Protein AF-A0A8J6L912-F1 (afdb_monomer)

Mean predicted aligned error: 21.97 Å

Structure (mmCIF, N/CA/C/O backbone):
data_AF-A0A8J6L912-F1
#
_entry.id   AF-A0A8J6L912-F1
#
loop_
_atom_site.group_PDB
_atom_site.id
_atom_site.type_symbol
_atom_site.label_atom_id
_atom_site.label_alt_id
_atom_site.label_comp_id
_atom_site.label_asym_id
_atom_site.label_entity_id
_atom_site.label_seq_id
_atom_site.pdbx_PDB_ins_code
_atom_site.Cartn_x
_atom_site.Cartn_y
_atom_site.Cartn_z
_atom_site.occupancy
_atom_site.B_iso_or_equiv
_atom_site.auth_seq_id
_atom_site.auth_comp_id
_atom_site.auth_asym_id
_atom_site.auth_atom_id
_atom_site.pdbx_PDB_model_num
ATOM 1 N N . MET A 1 1 ? 48.830 -1.485 -11.343 1.00 38.03 1 MET A N 1
ATOM 2 C CA . MET A 1 1 ? 47.352 -1.465 -11.298 1.00 38.03 1 MET A CA 1
ATOM 3 C C . MET A 1 1 ? 46.872 -2.857 -11.660 1.00 38.03 1 MET A C 1
ATOM 5 O O . MET A 1 1 ? 46.848 -3.219 -12.829 1.00 38.03 1 MET A O 1
ATOM 9 N N . THR A 1 2 ? 46.658 -3.688 -10.649 1.00 35.25 2 THR A N 1
ATOM 10 C CA . THR A 1 2 ? 46.232 -5.081 -10.793 1.00 35.25 2 THR A CA 1
ATOM 11 C C . THR A 1 2 ? 44.784 -5.115 -11.271 1.00 35.25 2 THR A C 1
ATOM 13 O O . THR A 1 2 ? 43.890 -4.625 -10.589 1.00 35.25 2 THR A O 1
ATOM 16 N N . LYS A 1 3 ? 44.565 -5.663 -12.470 1.00 47.53 3 LYS A N 1
ATOM 17 C CA . LYS A 1 3 ? 43.240 -6.064 -12.945 1.00 47.53 3 LYS A CA 1
ATOM 18 C C . LYS A 1 3 ? 42.807 -7.260 -12.093 1.00 47.53 3 LYS A C 1
ATOM 20 O O . LYS A 1 3 ? 43.288 -8.367 -12.319 1.00 47.53 3 LYS A O 1
ATOM 25 N N . GLU A 1 4 ? 41.980 -7.028 -11.076 1.00 41.56 4 GLU A N 1
ATOM 26 C CA . GLU A 1 4 ? 41.299 -8.119 -10.376 1.00 41.56 4 GLU A CA 1
ATOM 27 C C . GLU A 1 4 ? 40.333 -8.792 -11.363 1.00 41.56 4 GLU A C 1
ATOM 29 O O . GLU A 1 4 ? 39.509 -8.126 -11.990 1.00 41.56 4 GLU A O 1
ATOM 34 N N . GLY A 1 5 ? 40.488 -10.105 -11.552 1.00 42.66 5 GLY A N 1
ATOM 35 C CA . GLY A 1 5 ? 39.545 -10.929 -12.310 1.00 42.66 5 GLY A CA 1
ATOM 36 C C . GLY A 1 5 ? 38.158 -10.973 -11.649 1.00 42.66 5 GLY A C 1
ATOM 37 O O . GLY A 1 5 ? 37.998 -10.520 -10.512 1.00 42.66 5 GLY A O 1
ATOM 38 N N . PRO A 1 6 ? 37.137 -11.507 -12.341 1.00 45.88 6 PRO A N 1
ATOM 39 C CA . PRO A 1 6 ? 35.756 -11.464 -11.872 1.00 45.88 6 PRO A CA 1
ATOM 40 C C . PRO A 1 6 ? 35.621 -12.221 -10.544 1.00 45.88 6 PRO A C 1
ATOM 42 O O . PRO A 1 6 ? 35.980 -13.395 -10.445 1.00 45.88 6 PRO A O 1
ATOM 45 N N . ARG A 1 7 ? 35.115 -11.541 -9.507 1.00 51.41 7 ARG A N 1
ATOM 46 C CA . ARG A 1 7 ? 34.813 -12.155 -8.205 1.00 51.41 7 ARG A CA 1
ATOM 47 C C . ARG A 1 7 ? 33.786 -13.270 -8.416 1.00 51.41 7 ARG A C 1
ATOM 49 O O . ARG A 1 7 ? 32.660 -12.999 -8.815 1.00 51.41 7 ARG A O 1
ATOM 56 N N . SER A 1 8 ? 34.169 -14.519 -8.148 1.00 56.62 8 SER A N 1
ATOM 57 C CA . SER A 1 8 ? 33.366 -15.715 -8.453 1.00 56.62 8 SER A CA 1
ATOM 58 C C . SER A 1 8 ? 32.219 -15.998 -7.473 1.00 56.62 8 SER A C 1
ATOM 60 O O . SER A 1 8 ? 31.598 -17.055 -7.546 1.00 56.62 8 SER A O 1
ATOM 62 N N . SER A 1 9 ? 31.906 -15.077 -6.563 1.00 69.69 9 SER A N 1
ATOM 63 C CA . SER A 1 9 ? 30.723 -15.182 -5.713 1.00 69.69 9 SER A CA 1
ATOM 64 C C . SER A 1 9 ? 30.237 -13.788 -5.357 1.00 69.69 9 SER A C 1
ATOM 66 O O . SER A 1 9 ? 30.908 -13.057 -4.627 1.00 69.69 9 SER A O 1
ATOM 68 N N . TYR A 1 10 ? 29.059 -13.425 -5.856 1.00 77.88 10 TYR A N 1
ATOM 69 C CA . TYR A 1 10 ? 28.331 -12.282 -5.328 1.00 77.88 10 TYR A CA 1
ATOM 70 C C . TYR A 1 10 ? 27.770 -12.626 -3.945 1.00 77.88 10 TYR A C 1
ATOM 72 O O . TYR A 1 10 ? 27.384 -13.764 -3.669 1.00 77.88 10 TYR A O 1
ATOM 80 N N . TYR A 1 11 ? 27.737 -11.640 -3.059 1.00 79.62 11 TYR A N 1
ATOM 81 C CA . TYR A 1 11 ? 27.096 -11.756 -1.763 1.00 79.62 11 TYR A CA 1
ATOM 82 C C . TYR A 1 11 ? 25.578 -11.720 -1.952 1.00 79.62 11 TYR A C 1
ATOM 84 O O . TYR A 1 11 ? 24.996 -10.694 -2.313 1.00 79.62 11 TYR A O 1
ATOM 92 N N . GLY A 1 12 ? 24.943 -12.862 -1.685 1.00 80.88 12 GLY A N 1
ATOM 93 C CA . GLY A 1 12 ? 23.499 -13.043 -1.793 1.00 80.88 12 GLY A CA 1
ATOM 94 C C . GLY A 1 12 ? 23.003 -13.270 -3.223 1.00 80.88 12 GLY A C 1
ATOM 95 O O . GLY A 1 12 ? 23.751 -13.209 -4.197 1.00 80.88 12 GLY A O 1
ATOM 96 N N . GLN A 1 13 ? 21.700 -13.526 -3.336 1.00 83.94 13 GLN A N 1
ATOM 97 C CA . GLN A 1 13 ? 21.014 -13.733 -4.608 1.00 83.94 13 GLN A CA 1
ATOM 98 C C . GLN A 1 13 ? 20.013 -12.604 -4.845 1.00 83.94 13 GLN A C 1
ATOM 100 O O . GLN A 1 13 ? 19.174 -12.307 -3.985 1.00 83.94 13 GLN A O 1
ATOM 105 N N . LEU A 1 14 ? 20.089 -11.993 -6.025 1.00 85.19 14 LEU A N 1
ATOM 106 C CA . LEU A 1 14 ? 19.046 -11.099 -6.500 1.00 85.19 14 LEU A CA 1
ATOM 107 C C . LEU A 1 14 ? 17.813 -11.948 -6.831 1.00 85.19 14 LEU A C 1
ATOM 109 O O . LEU A 1 14 ? 17.900 -12.898 -7.606 1.00 85.19 14 LEU A O 1
ATOM 113 N N . ARG A 1 15 ? 16.683 -11.659 -6.179 1.00 87.94 15 ARG A N 1
ATOM 114 C CA . ARG A 1 15 ? 15.438 -12.394 -6.437 1.00 87.94 15 ARG A CA 1
ATOM 115 C C . ARG A 1 15 ? 14.847 -11.969 -7.774 1.00 87.94 15 ARG A C 1
ATOM 117 O O . ARG A 1 15 ? 15.058 -10.838 -8.208 1.00 87.94 15 ARG A O 1
ATOM 124 N N . GLU A 1 16 ? 14.067 -12.864 -8.353 1.00 92.00 16 GLU A N 1
ATOM 125 C CA . GLU A 1 16 ? 13.281 -12.577 -9.543 1.00 92.00 16 GLU A CA 1
ATOM 126 C C . GLU A 1 16 ?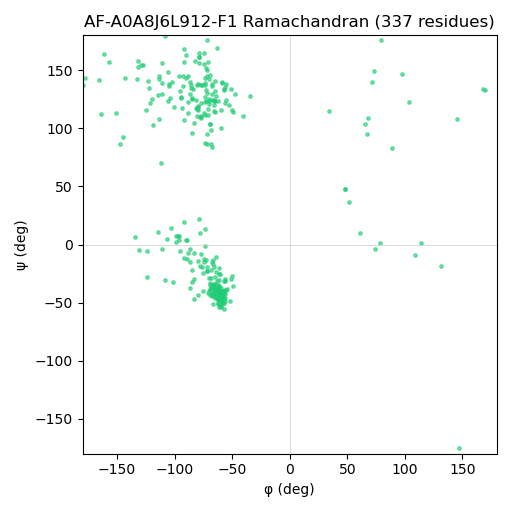 12.198 -11.523 -9.241 1.00 92.00 16 GLU A C 1
ATOM 128 O O . GLU A 1 16 ? 11.615 -11.509 -8.147 1.00 92.00 16 GLU A O 1
ATOM 133 N N . PHE A 1 17 ? 11.971 -10.605 -10.179 1.00 92.69 17 PHE A N 1
ATOM 134 C CA . PHE A 1 17 ? 10.889 -9.631 -10.144 1.00 92.69 17 PHE A CA 1
ATOM 135 C C . PHE A 1 17 ? 9.691 -10.161 -10.918 1.00 92.69 17 PHE A C 1
ATOM 137 O O . PHE A 1 17 ? 9.803 -10.466 -12.100 1.00 92.69 17 PHE A O 1
ATOM 144 N N . ASN A 1 18 ? 8.543 -10.174 -10.246 1.00 89.06 18 ASN A N 1
ATOM 145 C CA . ASN A 1 18 ? 7.252 -10.486 -10.838 1.00 89.06 18 ASN A CA 1
ATOM 146 C C . ASN A 1 18 ? 6.321 -9.273 -10.669 1.00 89.06 18 ASN A C 1
ATOM 148 O O . ASN A 1 18 ? 6.109 -8.849 -9.526 1.00 89.06 18 ASN A O 1
ATOM 152 N N . PRO A 1 19 ? 5.730 -8.736 -11.750 1.00 85.50 19 PRO A N 1
ATOM 153 C CA . PRO A 1 19 ? 4.976 -7.485 -11.711 1.00 85.50 19 PRO A CA 1
ATOM 154 C C . PRO A 1 19 ? 3.594 -7.626 -11.051 1.00 85.50 19 PRO A C 1
ATOM 156 O O . PRO A 1 19 ? 2.986 -6.623 -10.686 1.00 85.50 19 PRO A O 1
ATOM 159 N N . VAL A 1 20 ? 3.092 -8.854 -10.879 1.00 82.38 20 VAL A N 1
ATOM 160 C CA . VAL A 1 20 ? 1.801 -9.158 -10.238 1.00 82.38 20 VAL A CA 1
ATOM 161 C C . VAL A 1 20 ? 1.950 -9.274 -8.721 1.00 82.38 20 VAL A C 1
ATOM 163 O O . VAL A 1 20 ? 1.068 -8.863 -7.969 1.00 82.38 20 VAL A O 1
ATOM 166 N N . VAL A 1 21 ? 3.064 -9.846 -8.260 1.00 82.50 21 VAL A N 1
ATOM 167 C CA . VAL A 1 21 ? 3.284 -10.177 -6.843 1.00 82.50 21 VAL A CA 1
ATOM 168 C C . VAL A 1 21 ? 4.180 -9.154 -6.139 1.00 82.50 21 VAL A C 1
ATOM 170 O O . VAL A 1 21 ? 4.037 -8.928 -4.936 1.00 82.50 21 VAL A O 1
ATOM 173 N N . SER A 1 22 ? 5.128 -8.550 -6.856 1.00 84.31 22 SER A N 1
ATOM 174 C CA . SER A 1 22 ? 6.166 -7.697 -6.273 1.00 84.31 22 SER A CA 1
ATOM 175 C C . SER A 1 22 ? 5.878 -6.215 -6.479 1.00 84.31 22 SER A C 1
ATOM 177 O O . SER A 1 22 ? 5.501 -5.779 -7.560 1.00 84.31 22 SER A O 1
ATOM 179 N N . ASP A 1 23 ? 6.150 -5.410 -5.452 1.00 84.44 23 ASP A N 1
ATOM 180 C CA . ASP A 1 23 ? 6.156 -3.952 -5.576 1.00 84.44 23 ASP A CA 1
ATOM 181 C C . ASP A 1 23 ? 7.480 -3.489 -6.209 1.00 84.44 23 ASP A C 1
ATOM 183 O O . ASP A 1 23 ? 8.559 -3.717 -5.647 1.00 84.44 23 ASP A O 1
ATOM 187 N N . TRP A 1 24 ? 7.401 -2.835 -7.374 1.00 89.50 24 TRP A N 1
ATOM 188 C CA . TRP A 1 24 ? 8.566 -2.338 -8.115 1.00 89.50 24 TRP A CA 1
ATOM 189 C C . TRP A 1 24 ? 9.444 -1.391 -7.286 1.00 89.50 24 TRP A C 1
ATOM 191 O O . TRP A 1 24 ? 10.668 -1.502 -7.313 1.00 89.50 24 TRP A O 1
ATOM 201 N N . THR A 1 25 ? 8.844 -0.512 -6.478 1.00 86.56 25 THR A N 1
ATOM 202 C CA . THR A 1 25 ? 9.595 0.449 -5.653 1.00 86.56 25 THR A CA 1
ATOM 203 C C . THR A 1 25 ? 10.421 -0.280 -4.597 1.00 86.56 25 THR A C 1
ATOM 205 O O . THR A 1 25 ? 11.580 0.057 -4.345 1.00 86.56 25 THR A O 1
ATOM 208 N N . VAL A 1 26 ? 9.843 -1.313 -3.980 1.00 86.50 26 VAL A N 1
ATOM 209 C CA . VAL A 1 26 ? 10.549 -2.158 -3.008 1.00 86.50 26 VAL A CA 1
ATOM 210 C C . VAL A 1 26 ? 11.642 -2.976 -3.695 1.00 86.50 26 VAL A C 1
ATOM 212 O O . VAL A 1 26 ? 12.751 -3.086 -3.166 1.00 86.50 26 VAL A O 1
ATOM 215 N N . TYR A 1 27 ? 11.350 -3.538 -4.867 1.00 91.12 27 TYR A N 1
ATOM 216 C CA . TYR A 1 27 ? 12.297 -4.335 -5.638 1.00 91.12 27 TYR A CA 1
ATOM 217 C C . TYR A 1 27 ? 13.521 -3.520 -6.070 1.00 91.12 27 TYR A C 1
ATOM 219 O O . TYR A 1 27 ? 14.648 -3.914 -5.763 1.00 91.12 27 TYR A O 1
ATOM 227 N N . LYS A 1 28 ? 13.303 -2.343 -6.669 1.00 91.00 28 LYS A N 1
ATOM 228 C CA . LYS A 1 28 ? 14.353 -1.403 -7.082 1.00 91.00 28 LYS A CA 1
ATOM 229 C C . LYS A 1 28 ? 15.306 -1.087 -5.929 1.00 91.00 28 LYS A C 1
ATOM 231 O O . LYS A 1 28 ? 16.509 -1.285 -6.047 1.00 91.00 28 LYS A O 1
ATOM 236 N N . ARG A 1 29 ? 14.771 -0.744 -4.749 1.00 90.12 29 ARG A N 1
ATOM 237 C CA . ARG A 1 29 ? 15.591 -0.475 -3.551 1.00 90.12 29 ARG A CA 1
ATOM 238 C C . ARG A 1 29 ? 16.408 -1.684 -3.095 1.00 90.12 29 ARG A C 1
ATOM 240 O O . ARG A 1 29 ? 17.512 -1.524 -2.576 1.00 90.12 29 ARG A O 1
ATOM 247 N N . ARG A 1 30 ? 15.880 -2.903 -3.225 1.00 90.88 30 ARG A N 1
ATOM 248 C CA . ARG A 1 30 ? 16.622 -4.129 -2.882 1.00 90.88 30 ARG A CA 1
ATOM 249 C C . ARG A 1 30 ? 17.744 -4.399 -3.882 1.00 90.88 30 ARG A C 1
ATOM 251 O O . ARG A 1 30 ? 18.830 -4.787 -3.461 1.00 90.88 30 ARG A O 1
ATOM 258 N N . MET A 1 31 ? 17.490 -4.167 -5.165 1.00 91.12 31 MET A N 1
ATOM 259 C CA . MET A 1 31 ? 18.482 -4.270 -6.232 1.00 91.12 31 MET A CA 1
ATOM 260 C C . MET A 1 31 ? 19.602 -3.231 -6.070 1.00 91.12 31 MET A C 1
ATOM 262 O O . MET A 1 31 ? 20.772 -3.593 -6.139 1.00 91.12 31 MET A O 1
ATOM 266 N N . ASP A 1 32 ? 19.276 -1.980 -5.739 1.00 90.94 32 ASP A N 1
ATOM 267 C CA . ASP A 1 32 ? 20.283 -0.942 -5.474 1.00 90.94 32 ASP A CA 1
ATOM 268 C C . ASP A 1 32 ? 21.220 -1.346 -4.326 1.00 90.94 32 ASP A C 1
ATOM 270 O O . ASP A 1 32 ? 22.443 -1.263 -4.443 1.00 90.94 32 ASP A O 1
ATOM 274 N N . ASN A 1 33 ? 20.661 -1.875 -3.231 1.00 90.56 33 ASN A N 1
ATOM 275 C CA . ASN A 1 33 ? 21.461 -2.414 -2.127 1.00 90.56 33 ASN A CA 1
ATOM 276 C C . ASN A 1 33 ? 22.328 -3.604 -2.562 1.00 90.56 33 ASN A C 1
ATOM 278 O O . ASN A 1 33 ? 23.464 -3.730 -2.108 1.00 90.56 33 ASN A O 1
ATOM 282 N N . TYR A 1 34 ? 21.825 -4.460 -3.454 1.00 91.06 34 TYR A N 1
ATOM 283 C CA . TYR A 1 34 ? 22.599 -5.569 -4.007 1.00 91.06 34 TYR A CA 1
ATOM 284 C C . TYR A 1 34 ? 23.815 -5.072 -4.798 1.00 91.06 34 TYR A C 1
A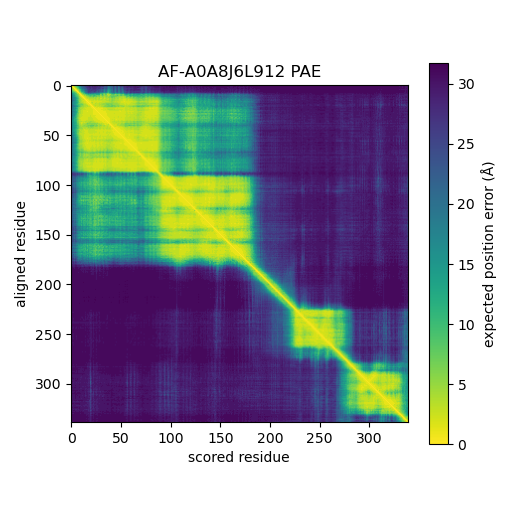TOM 286 O O . TYR A 1 34 ? 24.913 -5.606 -4.626 1.00 91.06 34 TYR A O 1
ATOM 294 N N . PHE A 1 35 ? 23.653 -4.026 -5.612 1.00 91.31 35 PHE A N 1
ATOM 295 C CA . PHE A 1 35 ? 24.768 -3.417 -6.337 1.00 91.31 35 PHE A CA 1
ATOM 296 C C . PHE A 1 35 ? 25.797 -2.794 -5.395 1.00 91.31 35 PHE A C 1
ATOM 298 O O . PHE A 1 35 ? 26.996 -2.973 -5.608 1.00 91.31 35 PHE A O 1
ATOM 305 N N . ILE A 1 36 ? 25.347 -2.127 -4.328 1.00 88.69 36 ILE A N 1
ATOM 306 C CA . ILE A 1 36 ? 26.229 -1.519 -3.323 1.00 88.69 36 ILE A CA 1
ATOM 307 C C . ILE A 1 36 ? 27.069 -2.586 -2.614 1.00 88.69 36 ILE A C 1
ATOM 309 O O . ILE A 1 36 ? 28.292 -2.473 -2.568 1.00 88.69 36 ILE A O 1
ATOM 313 N N . VAL A 1 37 ? 26.434 -3.644 -2.098 1.00 90.19 37 VAL A N 1
ATOM 314 C CA . VAL A 1 37 ? 27.125 -4.718 -1.359 1.00 90.19 37 VAL A CA 1
ATOM 315 C C . VAL A 1 37 ? 28.156 -5.427 -2.238 1.00 90.19 37 VAL A C 1
ATOM 317 O O . VAL A 1 37 ? 29.236 -5.786 -1.772 1.00 90.19 37 VAL A O 1
ATOM 320 N N . ASN A 1 38 ? 27.845 -5.601 -3.521 1.00 89.56 38 ASN A N 1
ATOM 321 C CA . ASN A 1 38 ? 28.717 -6.282 -4.473 1.00 89.56 38 ASN A CA 1
ATOM 322 C C . ASN A 1 38 ? 29.701 -5.351 -5.196 1.00 89.56 38 ASN A C 1
ATOM 324 O O . ASN A 1 38 ? 30.442 -5.819 -6.060 1.00 89.56 38 ASN A O 1
ATOM 328 N N . ALA A 1 39 ? 29.733 -4.061 -4.839 1.00 89.44 39 ALA A N 1
ATOM 329 C CA . ALA A 1 39 ? 30.550 -3.034 -5.487 1.00 89.44 39 ALA A CA 1
ATOM 330 C C . ALA A 1 39 ? 30.383 -3.003 -7.022 1.00 89.44 39 ALA A C 1
ATOM 332 O O . ALA A 1 39 ? 31.338 -2.777 -7.765 1.00 89.44 39 ALA A O 1
ATOM 333 N N . ILE A 1 40 ? 29.159 -3.241 -7.500 1.00 88.44 40 ILE A N 1
ATOM 334 C CA . ILE A 1 40 ? 28.821 -3.227 -8.922 1.00 88.44 40 ILE A CA 1
ATOM 335 C C . ILE A 1 40 ? 28.629 -1.775 -9.359 1.00 88.44 40 ILE A C 1
ATOM 337 O O . ILE A 1 40 ? 27.656 -1.112 -8.989 1.00 88.44 40 ILE A O 1
ATOM 341 N N . THR A 1 41 ? 29.561 -1.283 -10.168 1.00 87.38 41 THR A N 1
ATOM 342 C CA . THR A 1 41 ? 29.557 0.098 -10.668 1.00 87.38 41 THR A CA 1
ATOM 343 C C . THR A 1 41 ? 29.212 0.199 -12.150 1.00 87.38 41 THR A C 1
ATOM 345 O O . THR A 1 41 ? 28.592 1.188 -12.532 1.00 87.38 41 THR A O 1
ATOM 348 N N . ASP A 1 42 ? 29.546 -0.817 -12.952 1.00 89.94 42 ASP A N 1
ATOM 349 C CA . ASP A 1 42 ? 29.316 -0.847 -14.402 1.00 89.94 42 ASP A CA 1
ATOM 350 C C . ASP A 1 42 ? 27.818 -0.874 -14.749 1.00 89.94 42 ASP A C 1
ATOM 352 O O . ASP A 1 42 ? 27.081 -1.768 -14.323 1.00 89.94 42 ASP A O 1
ATOM 356 N N . ASP A 1 43 ? 27.378 0.106 -15.539 1.00 87.44 43 ASP A N 1
ATOM 357 C CA . ASP A 1 43 ? 25.986 0.267 -15.958 1.00 87.44 43 ASP A CA 1
ATOM 358 C C . ASP A 1 43 ? 25.511 -0.873 -16.868 1.00 87.44 43 ASP A C 1
ATOM 360 O O . ASP A 1 43 ? 24.400 -1.377 -16.703 1.00 87.44 43 ASP A O 1
ATOM 364 N N . ASN A 1 44 ? 26.382 -1.373 -17.753 1.00 89.06 44 ASN A N 1
ATOM 365 C CA . ASN A 1 44 ? 26.055 -2.509 -18.616 1.00 89.06 44 ASN A CA 1
ATOM 366 C C . ASN A 1 44 ? 25.813 -3.771 -17.789 1.00 89.06 44 ASN A C 1
ATOM 368 O O . ASN A 1 44 ? 24.917 -4.562 -18.093 1.00 89.06 44 ASN A O 1
ATOM 372 N N . PHE A 1 45 ? 26.595 -3.943 -16.720 1.00 89.19 45 PHE A N 1
ATOM 373 C CA . PHE A 1 45 ? 26.433 -5.066 -15.809 1.00 89.19 45 PHE A CA 1
ATOM 374 C C . PHE A 1 45 ? 25.139 -4.943 -15.002 1.00 89.19 45 PHE A C 1
ATOM 376 O O . PHE A 1 45 ? 24.387 -5.909 -14.910 1.00 89.19 45 PHE A O 1
ATOM 383 N N . LYS A 1 46 ? 24.817 -3.747 -14.489 1.00 90.88 46 LYS A N 1
ATOM 384 C CA . LYS A 1 46 ? 23.538 -3.485 -13.804 1.00 90.88 46 LYS A CA 1
ATOM 385 C C . LYS A 1 46 ? 22.338 -3.749 -14.704 1.00 90.88 46 LYS A C 1
ATOM 387 O O . LYS A 1 46 ? 21.386 -4.391 -14.268 1.00 90.88 46 LYS A O 1
ATOM 392 N N . ARG A 1 47 ? 22.397 -3.304 -15.962 1.00 93.38 47 ARG A N 1
ATOM 393 C CA . ARG A 1 47 ? 21.370 -3.571 -16.973 1.00 93.38 47 ARG A CA 1
ATOM 394 C C . ARG A 1 47 ? 21.195 -5.064 -17.210 1.00 93.38 47 ARG A C 1
ATOM 396 O O . ARG A 1 47 ? 20.075 -5.556 -17.128 1.00 93.38 47 ARG A O 1
ATOM 403 N N . ALA A 1 48 ? 22.283 -5.780 -17.492 1.00 91.00 48 ALA A N 1
ATOM 404 C CA . ALA A 1 48 ? 22.227 -7.220 -17.722 1.00 91.00 48 ALA A CA 1
ATOM 405 C C . ALA A 1 48 ? 21.640 -7.943 -16.501 1.00 91.00 48 ALA A C 1
ATOM 407 O O . ALA A 1 48 ? 20.733 -8.754 -16.654 1.00 91.00 48 ALA A O 1
ATOM 408 N N . MET A 1 49 ? 22.076 -7.575 -15.291 1.00 89.56 49 MET A N 1
ATOM 409 C CA . MET A 1 49 ? 21.531 -8.118 -14.047 1.00 89.56 49 MET A CA 1
ATOM 410 C C . MET A 1 49 ? 20.038 -7.839 -13.879 1.00 89.56 49 MET A C 1
ATOM 412 O O . MET A 1 49 ? 19.306 -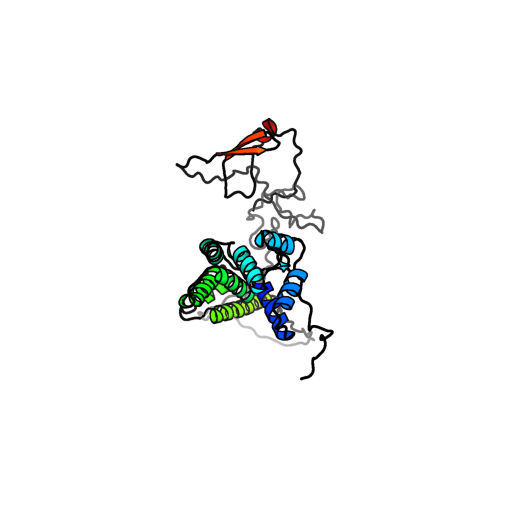8.752 -13.505 1.00 89.56 49 MET A O 1
ATOM 416 N N . LEU A 1 50 ? 19.582 -6.615 -14.170 1.00 91.94 50 LEU A N 1
ATOM 417 C CA . LEU A 1 50 ? 18.163 -6.264 -14.152 1.00 91.94 50 LEU A CA 1
ATOM 418 C C . LEU A 1 50 ? 17.381 -7.177 -15.092 1.00 91.94 50 LEU A C 1
ATOM 420 O O . LEU A 1 50 ? 16.476 -7.851 -14.621 1.00 91.94 50 LEU A O 1
ATOM 424 N N . LEU A 1 51 ? 17.765 -7.250 -16.370 1.00 92.06 51 LEU A N 1
ATOM 425 C CA . LEU A 1 51 ? 17.057 -8.045 -17.379 1.00 92.06 51 LEU A CA 1
ATOM 426 C C . LEU A 1 51 ? 17.023 -9.539 -17.034 1.00 92.06 51 LEU A C 1
ATOM 428 O O . LEU A 1 51 ? 15.988 -10.170 -17.203 1.00 92.06 51 LEU A O 1
ATOM 432 N N . THR A 1 52 ? 18.113 -10.095 -16.492 1.00 92.25 52 THR A N 1
ATOM 433 C CA . THR A 1 52 ? 18.154 -11.506 -16.059 1.00 92.25 52 THR A CA 1
ATOM 434 C C . THR A 1 52 ? 17.352 -11.795 -14.796 1.00 92.25 52 THR A C 1
ATOM 436 O O . THR A 1 52 ? 17.059 -12.951 -14.511 1.00 92.25 52 THR A O 1
ATOM 439 N N . ALA A 1 53 ? 17.043 -10.768 -14.006 1.00 92.81 53 ALA A N 1
ATOM 440 C CA . ALA A 1 53 ? 16.287 -10.910 -12.773 1.00 92.81 53 ALA A CA 1
ATOM 441 C C . ALA A 1 53 ? 14.790 -10.628 -12.966 1.00 92.81 53 ALA A C 1
ATOM 443 O O . ALA A 1 53 ? 14.054 -10.624 -11.984 1.00 92.81 53 ALA A O 1
ATOM 444 N N . LEU A 1 54 ? 14.334 -10.371 -14.193 1.00 93.31 54 LEU A N 1
ATOM 445 C CA . LEU A 1 54 ? 12.916 -10.274 -14.528 1.00 93.31 54 LEU A CA 1
ATOM 446 C C . LEU A 1 54 ? 12.368 -11.665 -14.845 1.00 93.31 54 LEU A C 1
ATOM 448 O O . LEU A 1 54 ? 13.028 -12.436 -15.539 1.00 93.31 54 LEU A O 1
ATOM 452 N N . ASP A 1 55 ? 11.149 -11.949 -14.392 1.00 93.25 55 ASP A N 1
ATOM 453 C CA . ASP A 1 55 ? 10.405 -13.089 -14.917 1.00 93.25 55 ASP A CA 1
ATOM 454 C C . ASP A 1 55 ? 9.909 -12.827 -16.351 1.00 93.25 55 ASP A C 1
ATOM 456 O O . ASP A 1 55 ? 10.067 -11.739 -16.916 1.00 93.25 55 ASP A O 1
ATOM 460 N N . GLU A 1 56 ? 9.293 -13.841 -16.960 1.00 91.75 56 GLU A N 1
ATOM 461 C CA . GLU A 1 56 ? 8.815 -13.773 -18.344 1.00 91.75 56 GLU A CA 1
ATOM 462 C C . GLU A 1 56 ? 7.826 -12.613 -18.573 1.00 91.75 56 GLU A C 1
ATOM 464 O O . GLU A 1 56 ? 7.900 -11.915 -19.588 1.00 91.75 56 GLU A O 1
ATOM 469 N N . GLU A 1 57 ? 6.928 -12.359 -17.620 1.00 91.50 57 GLU A N 1
ATOM 470 C CA . GLU A 1 57 ? 5.909 -11.311 -17.729 1.00 91.50 57 GLU A CA 1
ATOM 471 C C . GLU A 1 57 ? 6.499 -9.908 -17.531 1.00 91.50 57 GLU A C 1
ATOM 473 O O . GLU A 1 57 ? 6.165 -8.982 -18.276 1.00 91.50 57 GLU A O 1
ATOM 478 N N . ALA A 1 58 ? 7.428 -9.735 -16.588 1.00 92.19 58 ALA A N 1
ATOM 479 C CA . ALA A 1 58 ? 8.174 -8.493 -16.424 1.00 92.19 58 ALA A CA 1
ATOM 480 C C . ALA A 1 58 ? 9.068 -8.193 -17.633 1.00 92.19 58 ALA A C 1
ATOM 482 O O . ALA A 1 58 ? 9.170 -7.030 -18.037 1.00 92.19 58 ALA A O 1
ATOM 483 N N . TYR A 1 59 ? 9.695 -9.211 -18.230 1.00 93.69 59 TYR A N 1
ATOM 484 C CA . TYR A 1 59 ? 10.516 -9.026 -19.423 1.00 93.69 59 TYR A CA 1
ATOM 485 C C . TYR A 1 59 ? 9.654 -8.633 -20.636 1.00 93.69 59 TYR A C 1
ATOM 487 O O . TYR A 1 59 ? 9.970 -7.666 -21.329 1.00 93.69 59 TYR A O 1
ATOM 495 N N . LYS A 1 60 ? 8.506 -9.293 -20.859 1.00 92.88 60 LYS A N 1
ATOM 496 C CA . LYS A 1 60 ? 7.529 -8.872 -21.887 1.00 92.88 60 LYS A CA 1
ATOM 497 C C . LYS A 1 60 ? 7.074 -7.428 -21.675 1.00 92.88 60 LYS A C 1
ATOM 499 O O . LYS A 1 60 ? 6.982 -6.662 -22.635 1.00 92.88 60 LYS A O 1
ATOM 504 N N . LEU A 1 61 ? 6.804 -7.042 -20.425 1.00 92.12 61 LEU A N 1
ATOM 505 C CA . LEU A 1 61 ? 6.404 -5.681 -20.082 1.00 92.12 61 LEU A CA 1
ATOM 506 C C . LEU A 1 61 ? 7.487 -4.667 -20.464 1.00 92.12 61 LEU A C 1
ATOM 508 O O . LEU A 1 61 ? 7.185 -3.712 -21.179 1.00 92.12 61 LEU A O 1
ATOM 512 N N . ILE A 1 62 ? 8.739 -4.867 -20.039 1.00 92.38 62 ILE A N 1
ATOM 513 C CA . ILE A 1 62 ? 9.804 -3.910 -20.364 1.00 92.38 62 ILE A CA 1
ATOM 514 C C . ILE A 1 62 ? 10.098 -3.880 -21.8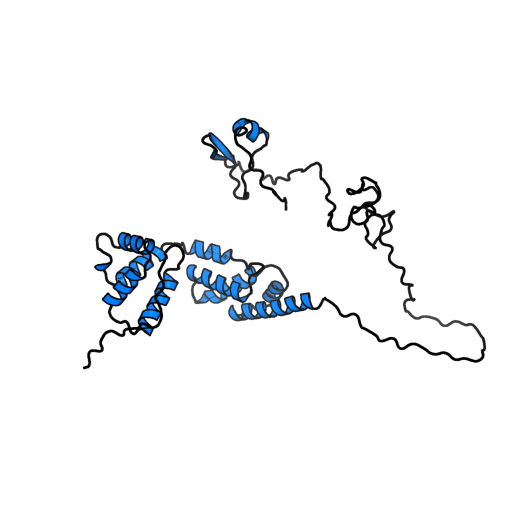61 1.00 92.38 62 ILE A C 1
ATOM 516 O O . ILE A 1 62 ? 10.276 -2.798 -22.410 1.00 92.38 62 ILE A O 1
ATOM 520 N N . PHE A 1 63 ? 10.062 -5.029 -22.540 1.00 93.00 63 PHE A N 1
ATOM 521 C CA . PHE A 1 63 ? 10.223 -5.112 -23.989 1.00 93.00 63 PHE A CA 1
ATOM 522 C C . PHE A 1 63 ? 9.187 -4.240 -24.712 1.00 93.00 63 PHE A C 1
ATOM 524 O O . PHE A 1 63 ? 9.548 -3.391 -25.525 1.00 93.00 63 PHE A O 1
ATOM 531 N N . ASN A 1 64 ? 7.909 -4.363 -24.337 1.00 92.38 64 ASN A N 1
ATOM 532 C CA . ASN A 1 64 ? 6.828 -3.545 -24.891 1.00 92.38 64 ASN A CA 1
ATOM 533 C C . ASN A 1 64 ? 7.005 -2.046 -24.595 1.00 92.38 64 ASN A C 1
ATOM 535 O O . ASN A 1 64 ? 6.705 -1.213 -25.448 1.00 92.38 64 ASN A O 1
ATOM 539 N N . LEU A 1 65 ? 7.508 -1.690 -23.407 1.00 90.56 65 LEU A N 1
ATOM 540 C CA . LEU A 1 65 ? 7.789 -0.298 -23.033 1.00 90.56 65 LEU A CA 1
ATOM 541 C C . LEU A 1 65 ? 9.002 0.294 -23.769 1.00 90.56 65 LEU A C 1
ATOM 543 O O . LEU A 1 65 ? 9.110 1.516 -23.871 1.00 90.56 65 LEU A O 1
ATOM 547 N N . CYS A 1 66 ? 9.917 -0.544 -24.263 1.00 92.25 66 CYS A N 1
ATOM 548 C CA . CYS A 1 66 ? 11.132 -0.105 -24.949 1.00 92.25 66 CYS A CA 1
ATOM 549 C C . CYS A 1 66 ? 10.946 0.127 -26.454 1.00 92.25 66 CYS A C 1
ATOM 551 O O . CYS A 1 66 ? 11.791 0.798 -27.057 1.00 92.25 66 CYS A O 1
ATOM 553 N N . LEU A 1 67 ? 9.849 -0.367 -27.044 1.00 88.81 67 LEU A N 1
ATOM 554 C CA . LEU A 1 67 ? 9.581 -0.260 -28.478 1.00 88.81 67 LEU A CA 1
ATOM 555 C C . LEU A 1 67 ? 9.733 1.189 -28.984 1.00 88.81 67 LEU A C 1
ATOM 557 O O . LEU A 1 67 ? 9.216 2.121 -28.361 1.00 88.81 67 LEU A O 1
ATOM 561 N N . PRO A 1 68 ? 10.426 1.400 -30.122 1.00 87.75 68 PRO A N 1
ATOM 562 C CA . PRO A 1 68 ? 10.895 0.395 -31.090 1.00 87.75 68 PRO A CA 1
ATOM 563 C C . PRO A 1 68 ? 12.297 -0.188 -30.810 1.00 87.75 68 PRO A C 1
ATOM 565 O O . PRO A 1 68 ? 12.806 -0.945 -31.631 1.00 87.75 68 PRO A O 1
ATOM 568 N N . ILE A 1 69 ? 12.943 0.186 -29.705 1.00 91.00 69 ILE A N 1
ATOM 569 C CA . ILE A 1 69 ? 14.328 -0.188 -29.386 1.00 91.00 69 ILE A CA 1
ATOM 570 C C . ILE A 1 69 ? 14.323 -1.420 -28.471 1.00 91.00 69 ILE A C 1
ATOM 572 O O . ILE A 1 69 ? 13.441 -1.559 -27.624 1.00 91.00 69 ILE A O 1
ATOM 576 N N . ALA A 1 70 ? 15.301 -2.315 -28.621 1.00 89.38 70 ALA A N 1
ATOM 577 C CA . ALA A 1 70 ? 15.425 -3.478 -27.750 1.00 89.38 70 ALA A CA 1
ATOM 578 C C . ALA A 1 70 ? 15.844 -3.060 -26.322 1.00 89.38 70 ALA A C 1
ATOM 580 O O . ALA A 1 70 ? 16.598 -2.094 -26.154 1.00 89.38 70 ALA A O 1
ATOM 581 N N . PRO A 1 71 ? 15.378 -3.752 -25.267 1.00 88.88 71 PRO A N 1
ATOM 582 C CA . PRO A 1 71 ? 15.763 -3.428 -23.893 1.00 88.88 71 PRO A CA 1
ATOM 583 C C . PRO A 1 71 ? 17.279 -3.565 -23.651 1.00 88.88 71 PRO A C 1
ATOM 585 O O . PRO A 1 71 ? 17.830 -2.868 -22.800 1.00 88.88 71 PRO A O 1
ATOM 588 N N . GLU A 1 72 ? 17.970 -4.403 -24.428 1.00 91.81 72 GLU A N 1
ATOM 589 C CA . GLU A 1 72 ? 19.426 -4.581 -24.406 1.00 91.81 72 GLU A CA 1
ATOM 590 C C . GLU A 1 72 ? 20.195 -3.361 -24.918 1.00 91.81 72 GLU A C 1
ATOM 592 O O . GLU A 1 72 ? 21.367 -3.206 -24.583 1.00 91.81 72 GLU A O 1
ATOM 597 N N . ASP A 1 73 ? 19.559 -2.497 -25.706 1.00 90.00 73 ASP A N 1
ATOM 598 C CA . ASP A 1 73 ? 20.197 -1.320 -26.302 1.00 90.00 73 ASP A CA 1
ATOM 599 C C . ASP A 1 73 ? 19.989 -0.047 -25.466 1.00 90.00 73 ASP A C 1
ATOM 601 O O . ASP A 1 73 ? 20.566 0.998 -25.763 1.00 90.00 73 ASP A O 1
ATOM 605 N N . LYS A 1 74 ? 19.191 -0.121 -24.393 1.00 90.44 74 LYS A N 1
ATOM 606 C CA . LYS A 1 74 ? 19.000 0.974 -23.430 1.00 90.44 74 LYS A CA 1
ATOM 607 C C . LYS A 1 74 ? 20.005 0.899 -22.282 1.00 90.44 74 LYS A C 1
ATOM 609 O O . LYS A 1 74 ? 20.630 -0.135 -22.045 1.00 90.44 74 LYS A O 1
ATOM 614 N N . SER A 1 75 ? 20.161 2.000 -21.557 1.00 92.31 75 SER A N 1
ATOM 615 C CA . SER A 1 75 ? 20.911 2.061 -20.296 1.00 92.31 75 SER A CA 1
ATOM 616 C C . SER A 1 75 ? 20.089 1.524 -19.121 1.00 92.31 75 SER A C 1
ATOM 618 O O . SER A 1 75 ? 18.857 1.461 -19.177 1.00 92.31 75 SER A O 1
ATOM 620 N N . PHE A 1 76 ? 20.755 1.165 -18.020 1.00 91.62 76 PHE A N 1
ATOM 621 C CA . PHE A 1 76 ? 20.053 0.731 -16.809 1.00 91.62 76 PHE A CA 1
ATOM 622 C C . PHE A 1 76 ? 19.113 1.827 -16.284 1.00 91.62 76 PHE A C 1
ATOM 624 O O . PHE A 1 76 ? 17.970 1.544 -15.921 1.00 91.62 76 PHE A O 1
ATOM 631 N N . THR A 1 77 ? 19.565 3.085 -16.294 1.00 91.88 77 THR A N 1
ATOM 632 C CA . THR A 1 77 ? 18.762 4.229 -15.845 1.00 91.88 77 THR A CA 1
ATOM 633 C C . THR A 1 77 ? 17.471 4.360 -16.649 1.00 91.88 77 THR A C 1
ATOM 635 O O . THR A 1 77 ? 16.398 4.389 -16.048 1.00 91.88 77 THR A O 1
ATOM 638 N N . GLU A 1 78 ? 17.542 4.328 -17.983 1.00 92.81 78 GLU A N 1
ATOM 639 C CA . GLU A 1 78 ? 16.354 4.429 -18.845 1.00 92.81 78 GLU A CA 1
ATOM 640 C C . GLU A 1 78 ? 15.347 3.300 -18.587 1.00 92.81 78 GLU A C 1
ATOM 642 O O . GLU A 1 78 ? 14.143 3.549 -18.518 1.00 92.81 78 GLU A O 1
ATOM 647 N N . LEU A 1 79 ? 15.818 2.060 -18.401 1.00 91.94 79 LEU A N 1
ATOM 648 C CA . LEU A 1 79 ? 14.937 0.932 -18.078 1.00 91.94 79 LEU A CA 1
ATOM 649 C C . LEU A 1 79 ? 14.240 1.129 -16.726 1.00 91.94 79 LEU A C 1
ATOM 651 O O . LEU A 1 79 ? 13.037 0.885 -16.606 1.00 91.94 79 LEU A O 1
ATOM 655 N N . THR A 1 80 ? 14.969 1.603 -15.710 1.00 92.69 80 THR A N 1
ATOM 656 C CA . THR A 1 80 ? 14.360 1.875 -14.400 1.00 92.69 80 THR A CA 1
ATOM 657 C C . THR A 1 80 ? 13.352 3.018 -14.446 1.00 92.69 80 THR A C 1
ATOM 659 O O . THR A 1 80 ? 12.331 2.933 -13.771 1.00 92.69 80 THR A O 1
ATOM 662 N N . GLU A 1 81 ? 13.584 4.048 -15.262 1.00 91.25 81 GLU A N 1
ATOM 663 C CA . GLU A 1 81 ? 12.646 5.158 -15.450 1.00 91.25 81 GLU A CA 1
ATOM 664 C C . GLU A 1 81 ? 11.366 4.721 -16.173 1.00 91.25 81 GLU A C 1
ATOM 666 O O . GLU A 1 81 ? 10.274 5.173 -15.819 1.00 91.25 81 GLU A O 1
ATOM 671 N N . LEU A 1 82 ? 11.471 3.815 -17.152 1.00 91.44 82 LEU A N 1
ATOM 672 C CA . LEU A 1 82 ? 10.306 3.231 -17.824 1.00 91.44 82 LEU A CA 1
ATOM 673 C C . LEU A 1 82 ? 9.433 2.449 -16.843 1.00 91.44 82 LEU A C 1
ATOM 675 O O . LEU A 1 82 ? 8.216 2.656 -16.808 1.00 91.44 82 LEU A O 1
ATOM 679 N N . PHE A 1 83 ? 10.042 1.600 -16.013 1.00 90.81 83 PHE A N 1
ATOM 680 C CA . PHE A 1 83 ? 9.311 0.894 -14.967 1.00 90.81 83 PHE A CA 1
ATOM 681 C C . PHE A 1 83 ? 8.753 1.842 -13.906 1.00 90.81 83 PHE A C 1
ATOM 683 O O . PHE A 1 83 ? 7.588 1.704 -13.537 1.00 90.81 83 PHE A O 1
ATOM 690 N N . ASP A 1 84 ? 9.522 2.838 -13.458 1.00 88.75 84 ASP A N 1
ATOM 691 C CA . ASP A 1 84 ? 9.030 3.848 -12.522 1.00 88.75 84 ASP A CA 1
ATOM 692 C C . ASP A 1 84 ? 7.796 4.543 -13.098 1.00 88.75 84 ASP A C 1
ATOM 694 O O . ASP A 1 84 ? 6.788 4.656 -12.415 1.00 88.75 84 ASP A O 1
ATOM 698 N N . LYS A 1 85 ? 7.816 4.952 -14.369 1.00 87.38 85 LYS A N 1
ATOM 699 C CA . LYS A 1 85 ? 6.666 5.579 -15.031 1.00 87.38 85 LYS A CA 1
ATOM 700 C C . LYS A 1 85 ? 5.469 4.629 -15.143 1.00 87.38 85 LYS A C 1
ATOM 702 O O . LYS A 1 85 ? 4.339 5.044 -14.883 1.00 87.38 85 LYS A O 1
ATOM 707 N N . HIS A 1 86 ? 5.700 3.370 -15.510 1.00 86.88 86 HIS A N 1
ATOM 708 C CA . HIS A 1 86 ? 4.641 2.369 -15.655 1.00 86.88 86 HIS A CA 1
ATOM 709 C C . HIS A 1 86 ? 3.990 2.006 -14.312 1.00 86.88 86 HIS A C 1
ATOM 711 O O . HIS A 1 86 ? 2.771 1.959 -14.205 1.00 86.88 86 HIS A O 1
ATOM 717 N N . PHE A 1 87 ? 4.777 1.814 -13.255 1.00 81.56 87 PHE A N 1
ATOM 718 C CA . PHE A 1 87 ? 4.242 1.442 -11.943 1.00 81.56 87 PHE A CA 1
ATOM 719 C C . PHE A 1 87 ? 3.791 2.647 -11.105 1.00 81.56 87 PHE A C 1
ATOM 721 O O . PHE A 1 87 ? 2.925 2.500 -10.244 1.00 81.56 87 PHE A O 1
ATOM 728 N N . LYS A 1 88 ? 4.300 3.857 -11.374 1.00 74.06 88 LYS A N 1
ATOM 729 C CA . LYS A 1 88 ? 3.823 5.106 -10.750 1.00 74.06 88 LYS A CA 1
ATOM 730 C C . LYS A 1 88 ? 2.494 5.590 -11.330 1.00 74.06 88 LYS A C 1
ATOM 732 O O . LYS A 1 88 ? 1.804 6.361 -10.674 1.00 74.06 88 LYS A O 1
ATOM 737 N N . THR A 1 89 ? 2.103 5.144 -12.526 1.00 60.28 89 THR A N 1
ATOM 738 C CA . THR A 1 89 ? 0.840 5.573 -13.160 1.00 60.28 89 THR A CA 1
ATOM 739 C C . THR A 1 89 ? -0.421 4.962 -12.536 1.00 60.28 89 THR A C 1
ATOM 741 O O . THR A 1 89 ? -1.526 5.355 -12.900 1.00 60.28 89 THR A O 1
ATOM 744 N N . CYS A 1 90 ? -0.295 4.096 -11.530 1.00 54.44 90 CYS A N 1
ATOM 745 C CA . CYS A 1 90 ? -1.424 3.407 -10.910 1.00 54.44 90 CYS A CA 1
ATOM 746 C C . CYS A 1 90 ? -1.688 3.867 -9.471 1.00 54.44 90 CYS A C 1
ATOM 748 O O . CYS A 1 90 ? -1.461 3.124 -8.523 1.00 54.44 90 CYS A O 1
ATOM 750 N N . GLU A 1 91 ? -2.174 5.100 -9.319 1.00 61.78 91 GLU A N 1
ATOM 751 C CA . GLU A 1 91 ? -3.325 5.471 -8.475 1.00 61.78 91 GLU A CA 1
ATOM 752 C C . GLU A 1 91 ? -3.426 6.989 -8.353 1.00 61.78 91 GLU A C 1
ATOM 754 O O . GLU A 1 91 ? -2.453 7.675 -8.056 1.00 61.78 91 GLU A O 1
ATOM 759 N N . SER A 1 92 ? -4.631 7.532 -8.541 1.00 79.94 92 SER A N 1
ATOM 760 C CA . SER A 1 92 ? -4.891 8.920 -8.162 1.00 79.94 92 SER A CA 1
ATOM 761 C C . SER A 1 92 ? -4.570 9.099 -6.678 1.00 79.94 92 SER A C 1
ATOM 763 O O . SER A 1 92 ? -5.039 8.313 -5.848 1.00 79.94 92 SER A O 1
ATOM 765 N N . ALA A 1 93 ? -3.846 10.165 -6.326 1.00 79.88 93 ALA A N 1
ATOM 766 C CA . ALA A 1 93 ? -3.574 10.523 -4.933 1.00 79.88 93 ALA A CA 1
ATOM 767 C C . ALA A 1 93 ? -4.862 10.563 -4.086 1.00 79.88 93 ALA A C 1
ATOM 769 O O . ALA A 1 93 ? -4.850 10.237 -2.900 1.00 79.88 93 ALA A O 1
ATOM 770 N N . PHE A 1 94 ? -6.009 10.885 -4.697 1.00 84.81 94 PHE A N 1
ATOM 771 C CA . PHE A 1 94 ? -7.311 10.860 -4.034 1.00 84.81 94 PHE A CA 1
ATOM 772 C C . PHE A 1 94 ? -7.809 9.452 -3.699 1.00 84.81 94 PHE A C 1
ATOM 774 O O . PHE A 1 94 ? -8.414 9.271 -2.646 1.00 84.81 94 PHE A O 1
ATOM 781 N N . VAL A 1 95 ? -7.528 8.447 -4.532 1.00 85.06 95 VAL A N 1
ATOM 782 C CA . VAL A 1 95 ? -7.851 7.041 -4.234 1.00 85.06 95 VAL A CA 1
ATOM 783 C C . VAL A 1 95 ? -6.995 6.547 -3.071 1.00 85.06 95 VAL A C 1
ATOM 785 O O . VAL A 1 95 ? -7.515 5.942 -2.133 1.00 85.06 95 VAL A O 1
ATOM 788 N N . ALA A 1 96 ? -5.700 6.873 -3.072 1.00 85.25 96 ALA A N 1
ATOM 789 C CA . ALA A 1 96 ? -4.814 6.558 -1.954 1.00 85.25 96 ALA A CA 1
ATOM 790 C C . ALA A 1 96 ? -5.284 7.227 -0.649 1.00 85.25 96 ALA A C 1
ATOM 792 O O . ALA A 1 96 ? -5.401 6.557 0.380 1.00 85.25 96 ALA A O 1
ATOM 793 N N . ARG A 1 97 ? -5.669 8.510 -0.710 1.00 89.81 97 ARG A N 1
ATOM 794 C CA . ARG A 1 97 ? -6.253 9.239 0.427 1.00 89.81 97 ARG A CA 1
ATOM 795 C C . ARG A 1 97 ? -7.572 8.632 0.889 1.00 89.81 97 ARG A C 1
ATOM 797 O O . ARG A 1 97 ? -7.773 8.486 2.089 1.00 89.81 97 ARG A O 1
ATOM 804 N N . GLN A 1 98 ? -8.461 8.248 -0.024 1.00 90.50 98 GLN A N 1
ATOM 805 C CA . GLN A 1 98 ? -9.731 7.610 0.325 1.00 90.50 98 GLN A CA 1
ATOM 806 C C . GLN A 1 98 ? -9.490 6.305 1.088 1.00 90.50 98 GLN A C 1
ATOM 808 O O . GLN A 1 98 ? -10.087 6.100 2.145 1.00 90.50 98 GLN A O 1
ATOM 813 N N . ARG A 1 99 ? -8.554 5.469 0.630 1.00 89.50 99 ARG A N 1
ATOM 814 C CA . ARG A 1 99 ? -8.163 4.245 1.344 1.00 89.50 99 ARG A CA 1
ATOM 815 C C . ARG A 1 99 ? -7.524 4.537 2.693 1.00 89.50 99 ARG A C 1
ATOM 817 O O . ARG A 1 99 ? -7.825 3.849 3.664 1.00 89.50 99 ARG A O 1
ATOM 824 N N . PHE A 1 100 ? -6.678 5.562 2.773 1.00 93.81 100 PHE A N 1
ATOM 825 C CA . PHE A 1 100 ? -6.089 6.011 4.029 1.00 93.81 100 PHE A CA 1
ATOM 826 C C . PHE A 1 100 ? -7.167 6.441 5.039 1.00 93.81 100 PHE A C 1
ATOM 828 O O . PHE A 1 100 ? -7.179 5.961 6.172 1.00 93.81 100 PHE A O 1
ATOM 835 N N . TYR A 1 101 ? -8.116 7.286 4.626 1.00 93.06 101 TYR A N 1
ATOM 836 C CA . TYR A 1 101 ? -9.196 7.762 5.494 1.00 93.06 101 TYR A CA 1
ATOM 837 C C . TYR A 1 101 ? -10.215 6.673 5.849 1.00 93.06 101 TYR A C 1
ATOM 839 O O . TYR A 1 101 ? -10.770 6.695 6.947 1.00 93.06 101 TYR A O 1
ATOM 847 N N . ALA A 1 102 ? -10.411 5.684 4.976 1.00 92.25 102 ALA A N 1
ATOM 848 C CA . ALA A 1 102 ? -11.249 4.519 5.243 1.00 92.25 102 ALA A CA 1
ATOM 849 C C . ALA A 1 102 ? -10.565 3.465 6.135 1.00 92.25 102 ALA A C 1
ATOM 851 O O . ALA A 1 102 ? -11.246 2.631 6.727 1.00 92.25 102 ALA A O 1
ATOM 852 N N . ALA A 1 103 ? -9.234 3.483 6.268 1.00 92.75 103 ALA A N 1
ATOM 853 C CA . ALA A 1 103 ? -8.493 2.431 6.958 1.00 92.75 103 ALA A CA 1
ATOM 854 C C . ALA A 1 103 ? -8.833 2.365 8.452 1.00 92.75 103 ALA A C 1
ATOM 856 O O . ALA A 1 103 ? -8.510 3.279 9.210 1.00 92.75 103 ALA A O 1
ATOM 857 N N . THR A 1 104 ? -9.448 1.273 8.892 1.00 93.50 104 THR A N 1
ATOM 858 C CA . THR A 1 104 ? -9.672 0.944 10.308 1.00 93.50 104 THR A CA 1
ATOM 859 C C . THR A 1 104 ? -8.813 -0.245 10.721 1.00 93.50 104 THR A C 1
ATOM 861 O O . THR A 1 104 ? -8.402 -1.041 9.874 1.00 93.50 104 THR A O 1
ATOM 864 N N . ARG A 1 105 ? -8.526 -0.369 12.017 1.00 93.56 105 ARG A N 1
ATOM 865 C CA . ARG A 1 105 ? -7.795 -1.500 12.594 1.00 93.56 105 ARG A CA 1
ATOM 866 C C . ARG A 1 105 ? -8.628 -2.775 12.510 1.00 93.56 105 ARG A C 1
ATOM 868 O O . ARG A 1 105 ? -9.810 -2.766 12.858 1.00 93.56 105 ARG A O 1
ATOM 875 N N . ASN A 1 106 ? -8.004 -3.880 12.119 1.00 89.50 106 ASN A N 1
ATOM 876 C CA . ASN A 1 106 ? -8.662 -5.185 12.166 1.00 89.50 106 ASN A CA 1
ATOM 877 C C . ASN A 1 106 ? -8.665 -5.743 13.600 1.00 89.50 106 ASN A C 1
ATOM 879 O O . ASN A 1 106 ? -7.812 -5.405 14.420 1.00 89.50 106 ASN A O 1
ATOM 883 N N . SER A 1 107 ? -9.605 -6.635 13.925 1.00 83.44 107 SER A N 1
ATOM 884 C CA . SER A 1 107 ? -9.721 -7.199 15.283 1.00 83.44 107 SER A CA 1
ATOM 885 C C . SER A 1 107 ? -8.492 -8.012 15.717 1.00 83.44 107 SER A C 1
ATOM 887 O O . SER A 1 107 ? -8.161 -8.012 16.902 1.00 83.44 107 SER A O 1
ATOM 889 N N . GLN A 1 108 ? -7.815 -8.659 14.761 1.00 84.12 108 GLN A N 1
ATOM 890 C CA . GLN A 1 108 ? -6.624 -9.493 14.973 1.00 84.12 108 GLN A CA 1
ATOM 891 C C . GLN A 1 108 ? -5.298 -8.732 14.828 1.00 84.12 108 GLN A C 1
ATOM 893 O O . GLN A 1 108 ? -4.251 -9.257 15.181 1.00 84.12 108 GLN A O 1
ATOM 898 N N . GLU A 1 109 ? -5.330 -7.509 14.303 1.00 89.56 109 GLU A N 1
ATOM 899 C CA . GLU A 1 109 ? -4.128 -6.717 14.041 1.00 89.56 109 GLU A CA 1
ATOM 900 C C . GLU A 1 109 ? -3.637 -6.067 15.341 1.00 89.56 109 GLU A C 1
ATOM 902 O O . GLU A 1 109 ? -4.432 -5.566 16.141 1.00 89.56 109 GLU A O 1
ATOM 907 N N . SER A 1 110 ? -2.330 -6.063 15.580 1.00 90.62 110 SER A N 1
ATOM 908 C CA . SER A 1 110 ? -1.714 -5.340 16.695 1.00 90.62 110 SER A CA 1
ATOM 909 C C . SER A 1 110 ? -1.683 -3.828 16.439 1.00 90.62 110 SER A C 1
ATOM 911 O O . SER A 1 110 ? -1.863 -3.345 15.321 1.00 90.62 110 SER A O 1
ATOM 913 N N . ALA A 1 111 ? -1.434 -3.036 17.487 1.00 91.38 111 ALA A N 1
ATOM 914 C CA . ALA A 1 111 ? -1.262 -1.590 17.333 1.00 91.38 111 ALA A CA 1
ATOM 915 C C . ALA A 1 111 ? -0.087 -1.235 16.396 1.00 91.38 111 ALA A C 1
ATOM 917 O O . ALA A 1 111 ? -0.194 -0.299 15.606 1.00 91.38 111 ALA A O 1
ATOM 918 N N . ALA A 1 112 ? 1.011 -1.996 16.454 1.00 92.50 112 ALA A N 1
ATOM 919 C CA . ALA A 1 112 ? 2.195 -1.765 15.629 1.00 92.50 112 ALA A CA 1
ATOM 920 C C . ALA A 1 112 ? 1.959 -2.115 14.151 1.00 92.50 112 ALA A C 1
ATOM 922 O O . ALA A 1 112 ? 2.349 -1.347 13.272 1.00 92.50 112 ALA A O 1
ATOM 923 N N . GLU A 1 113 ? 1.279 -3.229 13.871 1.00 92.88 113 GLU A N 1
ATOM 924 C CA . GLU A 1 113 ? 0.930 -3.627 12.499 1.00 92.88 113 GLU A CA 1
ATOM 925 C C . GLU A 1 113 ? -0.013 -2.610 11.851 1.00 92.88 113 GLU A C 1
ATOM 927 O O . GLU A 1 113 ? 0.235 -2.172 10.726 1.00 92.88 113 GLU A O 1
ATOM 932 N N . PHE A 1 114 ? -1.018 -2.135 12.595 1.00 94.31 114 PHE A N 1
ATOM 933 C CA . PHE A 1 114 ? -1.920 -1.096 12.101 1.00 94.31 114 PHE A CA 1
ATOM 934 C C . PHE A 1 114 ? -1.186 0.207 11.791 1.00 94.31 114 PHE A C 1
ATOM 936 O O . PHE A 1 114 ? -1.411 0.826 10.749 1.00 94.31 114 PHE A O 1
ATOM 943 N N . ALA A 1 115 ? -0.260 0.605 12.665 1.00 93.12 115 ALA A N 1
ATOM 944 C CA . ALA A 1 115 ? 0.571 1.776 12.440 1.00 93.12 115 ALA A CA 1
ATOM 945 C C . ALA A 1 115 ? 1.445 1.632 11.183 1.00 93.12 115 ALA A C 1
ATOM 947 O O . ALA A 1 115 ? 1.533 2.568 10.387 1.00 93.12 115 ALA A O 1
ATOM 948 N N . ALA A 1 116 ? 2.061 0.464 10.972 1.00 92.00 116 ALA A N 1
ATOM 949 C CA . ALA A 1 116 ? 2.867 0.185 9.785 1.00 92.00 116 ALA A CA 1
ATOM 950 C C . ALA A 1 116 ? 2.024 0.236 8.501 1.00 92.00 116 ALA A C 1
ATOM 952 O O . ALA A 1 116 ? 2.424 0.867 7.519 1.00 92.00 116 ALA A O 1
ATOM 953 N N . ARG A 1 117 ? 0.821 -0.347 8.528 1.00 92.69 117 ARG A N 1
ATOM 954 C CA . ARG A 1 117 ? -0.116 -0.305 7.402 1.00 92.69 117 ARG A CA 1
ATOM 955 C C . ARG A 1 117 ? -0.566 1.119 7.078 1.00 92.69 117 ARG A C 1
ATOM 957 O O . ARG A 1 117 ? -0.568 1.496 5.909 1.00 92.69 117 ARG A O 1
ATOM 964 N N . LEU A 1 118 ? -0.886 1.934 8.088 1.00 93.38 118 LEU A N 1
ATOM 965 C CA . LEU A 1 118 ? -1.226 3.348 7.886 1.00 93.38 118 LEU A CA 1
ATOM 966 C C . LEU A 1 118 ? -0.073 4.143 7.269 1.00 93.38 118 LEU A C 1
ATOM 968 O O . LEU A 1 118 ? -0.317 4.931 6.357 1.00 93.38 118 LEU A O 1
ATOM 972 N N . ARG A 1 119 ? 1.176 3.909 7.701 1.00 91.31 119 ARG A N 1
ATOM 973 C CA . ARG A 1 119 ? 2.355 4.526 7.066 1.00 91.31 119 ARG A CA 1
ATOM 974 C C . ARG A 1 119 ? 2.451 4.140 5.588 1.00 91.31 119 ARG A C 1
ATOM 976 O O . ARG A 1 119 ? 2.632 5.020 4.754 1.00 91.31 119 ARG A O 1
ATOM 983 N N . GLY A 1 120 ? 2.257 2.861 5.259 1.00 87.75 120 GLY A N 1
ATOM 984 C CA . GLY A 1 120 ? 2.264 2.383 3.872 1.00 87.75 120 GLY A CA 1
ATOM 985 C C . GLY A 1 120 ? 1.196 3.044 2.992 1.00 87.75 120 GLY A C 1
ATOM 986 O O . GLY A 1 120 ? 1.474 3.414 1.853 1.00 87.75 120 GLY A O 1
ATOM 987 N N . LEU A 1 121 ? -0.009 3.257 3.528 1.00 88.12 121 LEU A N 1
ATOM 988 C CA . LEU A 1 121 ? -1.088 3.969 2.830 1.00 88.12 121 LEU A CA 1
ATOM 989 C C . LEU A 1 121 ? -0.791 5.470 2.669 1.00 88.12 121 LEU A C 1
ATOM 991 O O . LEU A 1 121 ? -1.065 6.052 1.618 1.00 88.12 121 LEU A O 1
ATOM 995 N N . ALA A 1 122 ? -0.195 6.096 3.686 1.00 88.12 122 ALA A N 1
ATOM 996 C CA . ALA A 1 122 ? 0.167 7.509 3.645 1.00 88.12 122 ALA A CA 1
ATOM 997 C C . ALA A 1 122 ? 1.262 7.806 2.607 1.00 88.12 122 ALA A C 1
ATOM 999 O O . ALA A 1 122 ? 1.195 8.841 1.948 1.00 88.12 122 ALA A O 1
ATOM 1000 N N . CYS A 1 123 ? 2.210 6.883 2.389 1.00 81.38 123 CYS A N 1
ATOM 1001 C CA . CYS A 1 123 ? 3.248 7.025 1.359 1.00 81.38 123 CYS A CA 1
ATOM 1002 C C . CYS A 1 123 ? 2.680 7.226 -0.055 1.00 81.38 123 CYS A C 1
ATOM 1004 O O . CYS A 1 123 ? 3.295 7.919 -0.858 1.00 81.38 123 CYS A O 1
ATOM 1006 N N . LYS A 1 124 ? 1.504 6.658 -0.356 1.00 76.88 124 LYS A N 1
ATOM 1007 C CA . LYS A 1 124 ? 0.839 6.784 -1.667 1.00 76.88 124 LYS A CA 1
ATOM 1008 C C . LYS A 1 124 ? -0.077 8.012 -1.776 1.00 76.88 124 LYS A C 1
ATOM 1010 O O . LYS A 1 124 ? -0.608 8.288 -2.842 1.00 76.88 124 LYS A O 1
ATOM 1015 N N . SER A 1 125 ? -0.296 8.729 -0.673 1.00 79.25 125 SER A N 1
ATOM 1016 C CA . SER A 1 125 ? -1.349 9.747 -0.537 1.00 79.25 125 SER A CA 1
ATOM 1017 C C . SER A 1 125 ? -0.868 11.194 -0.737 1.00 79.25 125 SER A C 1
ATOM 1019 O O . SER A 1 125 ? -1.665 12.122 -0.577 1.00 79.25 125 SER A O 1
ATOM 1021 N N . GLU A 1 126 ? 0.416 11.397 -1.059 1.00 84.50 126 GLU A N 1
ATOM 1022 C CA . GLU A 1 126 ? 1.037 12.716 -1.289 1.00 84.50 126 GLU A CA 1
ATOM 1023 C C . GLU A 1 126 ? 0.696 13.742 -0.188 1.00 84.50 126 GLU A C 1
ATOM 1025 O O . GLU A 1 126 ? 0.245 14.859 -0.454 1.00 84.50 126 GLU A O 1
ATOM 1030 N N . PHE A 1 127 ? 0.823 13.346 1.082 1.00 86.00 127 PHE A N 1
ATOM 1031 C CA . PHE A 1 127 ? 0.652 14.275 2.200 1.00 86.00 127 PHE A CA 1
ATOM 1032 C C . PHE A 1 127 ? 1.899 15.159 2.358 1.00 86.00 127 PHE A C 1
ATOM 1034 O O . PHE A 1 127 ? 3.012 14.633 2.307 1.00 86.00 127 PHE A O 1
ATOM 1041 N N . PRO A 1 128 ? 1.745 16.47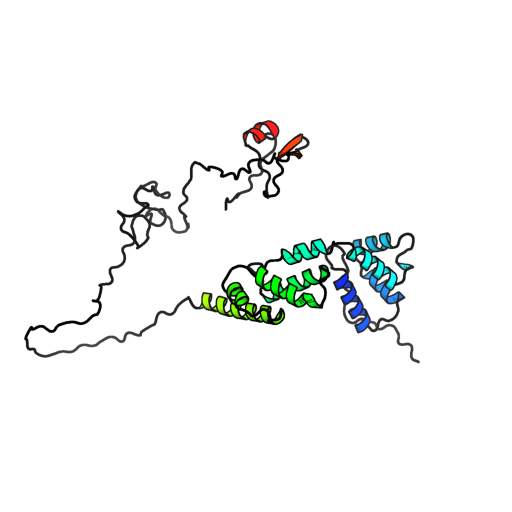5 2.605 1.00 88.12 128 PRO A N 1
ATOM 1042 C CA . PRO A 1 128 ? 2.871 17.322 2.981 1.00 88.12 128 PRO A CA 1
ATOM 1043 C C . PRO A 1 128 ? 3.532 16.817 4.268 1.00 88.12 128 PRO A C 1
ATOM 1045 O O . PRO A 1 128 ? 2.844 16.451 5.222 1.00 88.12 128 PRO A O 1
ATOM 1048 N N . GLU A 1 129 ? 4.864 16.848 4.322 1.00 87.81 129 GLU A N 1
ATOM 1049 C CA . GLU A 1 129 ? 5.640 16.343 5.464 1.00 87.81 129 GLU A CA 1
ATOM 1050 C C . GLU A 1 129 ? 5.222 16.996 6.792 1.00 87.81 129 GLU A C 1
ATOM 1052 O O . GLU A 1 129 ? 5.037 16.308 7.794 1.00 87.81 129 GLU A O 1
ATOM 1057 N N . ALA A 1 130 ? 4.943 18.304 6.766 1.00 88.56 130 ALA A N 1
ATOM 1058 C CA . ALA A 1 130 ? 4.518 19.075 7.933 1.00 88.56 130 ALA A CA 1
ATOM 1059 C C . ALA A 1 130 ? 3.205 18.585 8.578 1.00 88.56 130 ALA A C 1
ATOM 1061 O O . ALA A 1 130 ? 2.992 18.811 9.766 1.00 88.56 130 ALA A O 1
ATOM 1062 N N . VAL A 1 131 ? 2.322 17.922 7.819 1.00 91.06 131 VAL A N 1
ATOM 1063 C CA . VAL A 1 131 ? 1.022 17.428 8.319 1.00 91.06 131 VAL A CA 1
ATOM 1064 C C . VAL A 1 131 ? 0.959 15.905 8.413 1.00 91.06 131 VAL A C 1
ATOM 1066 O O . VAL A 1 131 ? -0.047 15.364 8.874 1.00 91.06 131 VAL A O 1
ATOM 1069 N N . LEU A 1 132 ? 2.008 15.198 7.985 1.00 90.62 132 LEU A N 1
ATOM 1070 C CA . LEU A 1 132 ? 2.017 13.740 7.902 1.00 90.62 132 LEU A CA 1
ATOM 1071 C C . LEU A 1 132 ? 1.864 13.088 9.282 1.00 90.62 132 LEU A C 1
ATOM 1073 O O . LEU A 1 132 ? 1.039 12.188 9.431 1.00 90.62 132 LEU A O 1
ATOM 1077 N N . ASP A 1 133 ? 2.607 13.555 10.291 1.00 91.56 133 ASP A N 1
ATOM 1078 C CA . ASP A 1 133 ? 2.532 12.993 11.650 1.00 91.56 133 ASP A CA 1
ATOM 1079 C C . ASP A 1 133 ? 1.152 13.221 12.280 1.00 91.56 133 ASP A C 1
ATOM 1081 O O . ASP A 1 133 ? 0.531 12.279 12.772 1.00 91.56 133 ASP A O 1
ATOM 1085 N N . MET A 1 134 ? 0.624 14.445 12.158 1.00 92.38 134 MET A N 1
ATOM 1086 C CA . MET A 1 134 ? -0.727 14.797 12.602 1.00 92.38 134 MET A CA 1
ATOM 1087 C C . MET A 1 134 ? -1.777 13.901 11.933 1.00 92.38 134 MET A C 1
ATOM 1089 O O . MET A 1 134 ? -2.604 13.297 12.610 1.00 92.38 134 MET A O 1
ATOM 1093 N N . THR A 1 135 ? -1.715 13.768 10.608 1.00 92.75 135 THR A N 1
ATOM 1094 C CA . THR A 1 135 ? -2.695 13.002 9.828 1.00 92.75 135 THR A CA 1
ATOM 1095 C C . THR A 1 135 ? -2.638 11.509 10.164 1.00 92.75 135 THR A C 1
ATOM 1097 O O . THR A 1 135 ? -3.679 10.867 10.318 1.00 92.75 135 THR A O 1
ATOM 1100 N N . LEU A 1 136 ? -1.432 10.950 10.326 1.00 93.81 136 LEU A N 1
ATOM 1101 C CA . LEU A 1 136 ? -1.224 9.565 10.757 1.00 93.81 136 LEU A CA 1
ATOM 1102 C C . LEU A 1 136 ? -1.773 9.321 12.158 1.00 93.81 136 LEU A C 1
ATOM 1104 O O . LEU A 1 136 ? -2.485 8.340 12.372 1.00 93.81 136 LEU A O 1
ATOM 1108 N N . ARG A 1 137 ? -1.467 10.215 13.098 1.00 93.75 137 ARG A N 1
ATOM 1109 C CA . ARG A 1 137 ? -1.941 10.137 14.476 1.00 93.75 137 ARG A CA 1
ATOM 1110 C C . ARG A 1 137 ? -3.458 10.194 14.550 1.00 93.75 137 ARG A C 1
ATOM 1112 O O . ARG A 1 137 ? -4.064 9.300 15.136 1.00 93.75 137 ARG A O 1
ATOM 1119 N N . ASP A 1 138 ? -4.068 11.209 13.952 1.00 92.75 138 ASP A N 1
ATOM 1120 C CA . ASP A 1 138 ? -5.510 11.420 14.034 1.00 92.75 138 ASP A CA 1
ATOM 1121 C C . ASP A 1 138 ? -6.246 10.236 13.393 1.00 92.75 138 ASP A C 1
ATOM 1123 O O . ASP A 1 138 ? -7.178 9.675 13.979 1.00 92.75 138 ASP A O 1
ATOM 1127 N N . ARG A 1 139 ? -5.753 9.748 12.243 1.00 94.00 139 ARG A N 1
ATOM 1128 C CA . ARG A 1 139 ? -6.307 8.551 11.606 1.00 94.00 139 ARG A CA 1
ATOM 1129 C C . ARG A 1 139 ? -6.119 7.294 12.445 1.00 94.00 139 ARG A C 1
ATOM 1131 O O . ARG A 1 139 ? -7.047 6.492 12.524 1.00 94.00 139 ARG A O 1
ATOM 1138 N N . PHE A 1 140 ? -4.964 7.113 13.077 1.00 94.88 140 PHE A N 1
ATOM 1139 C CA . PHE A 1 140 ? -4.706 5.971 13.949 1.00 94.88 140 PHE A CA 1
ATOM 1140 C C . PHE A 1 140 ? -5.652 5.950 15.149 1.00 94.88 140 PHE A C 1
ATOM 1142 O O . PHE A 1 140 ? -6.239 4.910 15.435 1.00 94.88 140 PHE A O 1
ATOM 1149 N N . ILE A 1 141 ? -5.858 7.093 15.808 1.00 92.62 141 ILE A N 1
ATOM 1150 C CA . ILE A 1 141 ? -6.745 7.212 16.971 1.00 92.62 141 ILE A CA 1
ATOM 1151 C C . ILE A 1 141 ? -8.208 6.970 16.563 1.00 92.62 141 ILE A C 1
ATOM 1153 O O . ILE A 1 141 ? -8.891 6.124 17.147 1.00 92.62 141 ILE A O 1
ATOM 1157 N N . MET A 1 142 ? -8.691 7.658 15.523 1.00 91.75 142 MET A N 1
ATOM 1158 C CA . MET A 1 142 ? -10.074 7.516 15.043 1.00 91.75 142 MET A CA 1
ATOM 1159 C C . MET A 1 142 ? -10.346 6.126 14.449 1.00 91.75 142 MET A C 1
ATOM 1161 O O . MET A 1 142 ? -11.444 5.588 14.586 1.00 91.75 142 MET A O 1
ATOM 1165 N N . GLY A 1 143 ? -9.347 5.537 13.791 1.00 91.69 143 GLY A N 1
ATOM 1166 C CA . GLY A 1 143 ? -9.428 4.244 13.118 1.00 91.69 143 GLY A CA 1
ATOM 1167 C C . GLY A 1 143 ? -9.136 3.034 14.007 1.00 91.69 143 GLY A C 1
ATOM 1168 O O . GLY A 1 143 ? -9.265 1.913 13.519 1.00 91.69 143 GLY A O 1
ATOM 1169 N N . PHE A 1 144 ? -8.762 3.216 15.281 1.00 90.06 144 PHE A N 1
ATOM 1170 C CA . PHE A 1 144 ? -8.352 2.113 16.164 1.00 90.06 144 PHE A CA 1
ATOM 1171 C C . PHE A 1 144 ? -9.477 1.103 16.467 1.00 90.06 144 PHE A C 1
ATOM 1173 O O . PHE A 1 144 ? -9.214 -0.078 16.708 1.00 90.06 144 PHE A O 1
ATOM 1180 N N . GLY A 1 145 ? -10.729 1.566 16.424 1.00 88.56 145 GLY A N 1
ATOM 1181 C CA . GLY A 1 145 ? -11.928 0.781 16.711 1.00 88.56 145 GLY A CA 1
ATOM 1182 C C . GLY A 1 145 ? -12.438 0.978 18.140 1.00 88.56 145 GLY A C 1
ATOM 1183 O O . GLY A 1 145 ? -11.659 1.168 19.073 1.00 88.56 145 GLY A O 1
ATOM 1184 N N . LYS A 1 146 ? -13.766 0.922 18.299 1.00 86.44 146 LYS A N 1
ATOM 1185 C CA . LYS A 1 146 ? -14.456 1.194 19.569 1.00 86.44 146 LYS A CA 1
ATOM 1186 C C . LYS A 1 146 ? -13.962 0.271 20.685 1.00 86.44 146 LYS A C 1
ATOM 1188 O O . LYS A 1 146 ? -13.912 -0.947 20.507 1.00 86.44 146 LYS A O 1
ATOM 1193 N N . GLY A 1 147 ? -13.659 0.844 21.848 1.00 87.12 147 GLY A N 1
ATOM 1194 C CA . GLY A 1 147 ? -13.340 0.094 23.059 1.00 87.12 147 GLY A CA 1
ATOM 1195 C C . GLY A 1 147 ? -12.323 0.786 23.973 1.00 87.12 147 GLY A C 1
ATOM 1196 O O . GLY A 1 147 ? -11.837 1.871 23.653 1.00 87.12 147 GLY A O 1
ATOM 1197 N N . PRO A 1 148 ? -11.899 0.106 25.059 1.00 86.56 148 PRO A N 1
ATOM 1198 C CA . PRO A 1 148 ? -11.125 0.717 26.148 1.00 86.56 148 PRO A CA 1
ATOM 1199 C C . PRO A 1 148 ? -9.764 1.293 25.741 1.00 86.56 148 PRO A C 1
ATOM 1201 O O . PRO A 1 148 ? -9.162 2.077 26.478 1.00 86.56 148 PRO A O 1
ATOM 1204 N N . VAL A 1 149 ? -9.225 0.842 24.606 1.00 89.19 149 VAL A N 1
ATOM 1205 C CA . VAL A 1 149 ? -7.966 1.357 24.060 1.00 89.19 149 VAL A CA 1
ATOM 1206 C C . VAL A 1 149 ? -8.195 2.679 23.336 1.00 89.19 149 VAL A C 1
ATOM 1208 O O . VAL A 1 149 ? -7.425 3.609 23.549 1.00 89.19 149 VAL A O 1
ATOM 1211 N N . GLN A 1 150 ? -9.262 2.786 22.539 1.00 91.69 150 GLN A N 1
ATOM 1212 C CA . GLN A 1 150 ? -9.620 4.027 21.857 1.00 91.69 150 GLN A CA 1
ATOM 1213 C C . GLN A 1 150 ? -10.058 5.104 22.853 1.00 91.69 150 GLN A C 1
ATOM 1215 O O . GLN A 1 150 ? -9.621 6.241 22.715 1.00 91.69 150 GLN A O 1
ATOM 1220 N N . ASP A 1 151 ? -10.806 4.742 23.899 1.00 90.00 151 ASP A N 1
ATOM 1221 C CA . ASP A 1 151 ? -11.191 5.683 24.961 1.00 90.00 151 ASP A CA 1
ATOM 1222 C C . ASP A 1 151 ? -9.948 6.313 25.604 1.00 90.00 151 ASP A C 1
ATOM 1224 O O . ASP A 1 151 ? -9.825 7.531 25.699 1.00 90.00 151 ASP A O 1
ATOM 1228 N N . ARG A 1 152 ? -8.946 5.482 25.929 1.00 90.62 152 ARG A N 1
ATOM 1229 C CA . ARG A 1 152 ? -7.676 5.970 26.474 1.00 90.62 152 ARG A CA 1
ATOM 1230 C C . ARG A 1 152 ? -6.897 6.831 25.476 1.00 90.62 152 ARG A C 1
ATOM 1232 O O . ARG A 1 152 ? -6.202 7.744 25.909 1.00 90.62 152 ARG A O 1
ATOM 1239 N N . LEU A 1 153 ? -6.971 6.540 24.177 1.00 91.00 153 LEU A N 1
ATOM 1240 C CA . LEU A 1 153 ? -6.341 7.367 23.143 1.00 91.00 153 LEU A CA 1
ATOM 1241 C C . LEU A 1 153 ? -7.037 8.727 22.990 1.00 91.00 153 LEU A C 1
ATOM 1243 O O . LEU A 1 153 ? -6.356 9.707 22.718 1.00 91.00 153 LEU A O 1
ATOM 1247 N N . PHE A 1 154 ? -8.353 8.817 23.197 1.00 91.94 154 PHE A N 1
ATOM 1248 C CA . PHE A 1 154 ? -9.076 10.095 23.183 1.00 91.94 154 PHE A CA 1
ATOM 1249 C C . PHE A 1 154 ? -8.795 10.976 24.406 1.00 91.94 154 PHE A C 1
ATOM 1251 O O . PHE A 1 154 ? -8.944 12.190 24.325 1.00 91.94 154 PHE A O 1
ATOM 1258 N N . GLU A 1 155 ? -8.352 10.391 25.519 1.00 90.19 155 GLU A N 1
ATOM 1259 C CA . GLU A 1 155 ? -7.886 11.141 26.695 1.00 90.19 155 GLU A CA 1
ATOM 1260 C C . GLU A 1 155 ? -6.512 11.807 26.483 1.00 90.19 155 GLU A C 1
ATOM 1262 O O . GLU A 1 155 ? -6.091 12.633 27.296 1.00 90.19 155 GLU A O 1
ATOM 1267 N N . GLU A 1 156 ? -5.779 11.443 25.425 1.00 89.62 156 GLU A N 1
ATOM 1268 C CA . GLU A 1 156 ? -4.470 12.027 25.135 1.00 89.62 156 GLU A CA 1
ATOM 1269 C C . GLU A 1 156 ? -4.565 13.468 24.619 1.00 89.62 156 GLU A C 1
ATOM 1271 O O . GLU A 1 156 ? -5.525 13.886 23.973 1.00 89.62 156 GLU A O 1
ATOM 1276 N N . LYS A 1 157 ? -3.513 14.250 24.881 1.00 83.75 157 LYS A N 1
ATOM 1277 C CA . LYS A 1 157 ? -3.421 15.630 24.388 1.00 83.75 157 LYS A CA 1
ATOM 1278 C C . LYS A 1 157 ? -3.176 15.651 22.879 1.00 83.75 157 LYS A C 1
ATOM 1280 O O . LYS A 1 157 ? -2.440 14.828 22.344 1.00 83.75 157 LYS A O 1
ATOM 1285 N N . ILE A 1 158 ? -3.651 16.699 22.208 1.00 83.81 158 ILE A N 1
ATOM 1286 C CA . ILE A 1 158 ? -3.388 16.925 20.774 1.00 83.81 158 ILE A CA 1
ATOM 1287 C C . ILE A 1 158 ? -1.902 17.163 20.444 1.00 83.81 158 ILE A C 1
ATOM 1289 O O . ILE A 1 158 ? -1.523 17.182 19.280 1.00 83.81 158 ILE A O 1
ATOM 1293 N N . SER A 1 159 ? -1.040 17.358 21.444 1.00 81.56 159 SER A N 1
ATOM 1294 C CA . SER A 1 159 ? 0.411 17.499 21.267 1.00 81.56 159 SER A CA 1
ATOM 1295 C C . SER A 1 159 ? 1.151 16.163 21.160 1.00 81.56 159 SER A C 1
ATOM 1297 O O . SER A 1 159 ? 2.358 16.157 20.948 1.00 81.56 159 SER A O 1
ATOM 1299 N N . VAL A 1 160 ? 0.465 15.038 21.373 1.00 87.44 160 VAL A N 1
ATOM 1300 C CA . VAL A 1 160 ? 1.059 13.697 21.328 1.00 87.44 160 VAL A CA 1
ATOM 1301 C C . VAL A 1 160 ? 1.472 13.371 19.892 1.00 87.44 160 VAL A C 1
ATOM 1303 O O . VAL A 1 160 ? 0.738 13.698 18.961 1.00 87.44 160 VAL A O 1
ATOM 1306 N N . SER A 1 161 ? 2.641 12.757 19.700 1.00 92.56 161 SER A N 1
ATOM 1307 C CA . SER A 1 161 ? 3.103 12.343 18.368 1.00 92.56 161 SER A CA 1
ATOM 1308 C C . SER A 1 161 ? 2.429 11.047 17.917 1.00 92.56 161 SER A C 1
ATOM 1310 O O . SER A 1 161 ? 1.875 10.292 18.727 1.00 92.56 161 SER A O 1
ATOM 1312 N N . PHE A 1 162 ? 2.510 10.722 16.627 1.00 91.69 162 PHE A N 1
ATOM 1313 C CA . PHE A 1 162 ? 2.037 9.420 16.155 1.00 91.69 162 PHE A CA 1
ATOM 1314 C C . PHE A 1 162 ? 2.740 8.246 16.865 1.00 91.69 162 PHE A C 1
ATOM 1316 O O . PHE A 1 162 ? 2.092 7.266 17.237 1.00 91.69 162 PHE A O 1
ATOM 1323 N N . ALA A 1 163 ? 4.050 8.342 17.110 1.00 91.12 163 ALA A N 1
ATOM 1324 C CA . ALA A 1 163 ? 4.815 7.293 17.791 1.00 91.12 163 ALA A CA 1
ATOM 1325 C C . ALA A 1 163 ? 4.365 7.082 19.249 1.00 91.12 163 ALA A C 1
ATOM 1327 O O . ALA A 1 163 ? 4.251 5.944 19.723 1.00 91.12 163 ALA A O 1
ATOM 1328 N N . ASP A 1 164 ? 4.048 8.172 19.944 1.00 90.81 164 ASP A N 1
ATOM 1329 C CA . ASP A 1 164 ? 3.535 8.123 21.310 1.00 90.81 164 ASP A CA 1
ATOM 1330 C C . ASP A 1 164 ? 2.148 7.472 21.357 1.00 90.81 164 ASP A C 1
ATOM 1332 O O . ASP A 1 164 ? 1.904 6.604 22.198 1.00 90.81 164 ASP A O 1
ATOM 1336 N N . ALA A 1 165 ? 1.260 7.808 20.413 1.00 91.12 165 ALA A N 1
ATOM 1337 C CA . ALA A 1 165 ? -0.069 7.202 20.311 1.00 91.12 165 ALA A CA 1
ATOM 1338 C C . ALA A 1 165 ? 0.006 5.676 20.105 1.00 91.12 165 ALA A C 1
ATOM 1340 O O . ALA A 1 165 ? -0.713 4.918 20.764 1.00 91.12 165 ALA A O 1
ATOM 1341 N N . VAL A 1 166 ? 0.925 5.198 19.257 1.00 93.25 166 VAL A N 1
ATOM 1342 C CA . VAL A 1 166 ? 1.164 3.756 19.054 1.00 93.25 166 VAL A CA 1
ATOM 1343 C C . VAL A 1 166 ? 1.661 3.088 20.339 1.00 93.25 166 VAL A C 1
ATOM 1345 O O . VAL A 1 166 ? 1.217 1.988 20.688 1.00 93.25 166 VAL A O 1
ATOM 1348 N N . SER A 1 167 ? 2.539 3.761 21.083 1.00 91.31 167 SER A N 1
ATOM 1349 C CA . SER A 1 167 ? 3.060 3.269 22.362 1.00 91.31 167 SER A CA 1
ATOM 1350 C C . SER A 1 167 ? 1.962 3.189 23.429 1.00 91.31 167 SER A C 1
ATOM 1352 O O . SER A 1 167 ? 1.837 2.179 24.125 1.00 91.31 167 SER A O 1
ATOM 1354 N N . VAL A 1 168 ? 1.111 4.216 23.533 1.00 91.50 168 VAL A N 1
ATOM 1355 C CA . VAL A 1 168 ? -0.056 4.239 24.433 1.00 91.50 168 VAL A CA 1
ATOM 1356 C C . VAL A 1 168 ? -0.997 3.079 24.121 1.00 91.50 168 VAL A C 1
ATOM 1358 O O . VAL A 1 168 ? -1.343 2.317 25.030 1.00 91.50 168 VAL A O 1
ATOM 1361 N N . ALA A 1 169 ? -1.355 2.908 22.846 1.00 91.00 169 ALA A N 1
ATOM 1362 C CA . ALA A 1 169 ? -2.228 1.834 22.396 1.00 91.00 169 ALA A CA 1
ATOM 1363 C C . ALA A 1 169 ? -1.657 0.452 22.741 1.00 91.00 169 ALA A C 1
ATOM 1365 O O . ALA A 1 169 ? -2.353 -0.375 23.332 1.00 91.00 169 ALA A O 1
ATOM 1366 N N . SER A 1 170 ? -0.373 0.230 22.448 1.00 90.75 170 SER A N 1
ATOM 1367 C CA . SER A 1 170 ? 0.309 -1.041 22.717 1.00 90.75 170 SER A CA 1
ATOM 1368 C C . SER A 1 170 ? 0.290 -1.390 24.208 1.00 90.75 170 SER A C 1
ATOM 1370 O O . SER A 1 170 ? -0.090 -2.499 24.579 1.00 90.75 170 SER A O 1
ATOM 1372 N N . ARG A 1 171 ? 0.604 -0.427 25.088 1.00 88.12 171 ARG A N 1
ATOM 1373 C CA . ARG A 1 171 ? 0.559 -0.633 26.548 1.00 88.12 171 ARG A CA 1
ATOM 1374 C C . ARG A 1 171 ? -0.848 -0.990 27.028 1.00 88.12 171 ARG A C 1
ATOM 1376 O O . ARG A 1 171 ? -1.021 -1.951 27.775 1.00 88.12 171 ARG A O 1
ATOM 1383 N N . LYS A 1 172 ? -1.860 -0.234 26.586 1.00 89.31 172 LYS A N 1
ATOM 1384 C CA . LYS A 1 172 ? -3.252 -0.428 27.016 1.00 89.31 172 LYS A CA 1
ATOM 1385 C C . LYS A 1 172 ? -3.817 -1.765 26.530 1.00 89.31 172 LYS A C 1
ATOM 1387 O O . LYS A 1 172 ? -4.546 -2.413 27.279 1.00 89.31 172 LYS A O 1
ATOM 1392 N N . MET A 1 173 ? -3.448 -2.207 25.325 1.00 85.81 173 MET A N 1
ATOM 1393 C CA . MET A 1 173 ? -3.796 -3.535 24.811 1.00 85.81 173 MET A CA 1
ATOM 1394 C C . MET A 1 173 ? -3.232 -4.658 25.684 1.00 85.81 173 MET A C 1
ATOM 1396 O O . MET A 1 173 ? -3.971 -5.580 26.029 1.00 85.81 173 MET A O 1
ATOM 1400 N N . THR A 1 174 ? -1.963 -4.564 26.088 1.00 83.50 174 THR A N 1
ATOM 1401 C CA . THR A 1 174 ? -1.337 -5.556 26.973 1.00 83.50 174 THR A CA 1
ATOM 1402 C C . THR A 1 174 ? -2.039 -5.609 28.328 1.00 83.50 174 THR A C 1
ATOM 1404 O O . THR A 1 174 ? -2.428 -6.688 28.770 1.00 83.50 174 THR A O 1
ATOM 1407 N N . THR A 1 175 ? -2.297 -4.459 28.963 1.00 78.56 175 THR A N 1
ATOM 1408 C CA . THR A 1 175 ? -3.030 -4.408 30.240 1.00 78.56 175 THR A CA 1
ATOM 1409 C C . THR A 1 175 ? -4.434 -5.002 30.123 1.00 78.56 175 THR A C 1
ATOM 1411 O O . THR A 1 175 ? -4.841 -5.789 30.974 1.00 78.56 175 THR A O 1
ATOM 1414 N N . HIS A 1 176 ? -5.172 -4.671 29.062 1.00 76.62 176 HIS A N 1
ATOM 1415 C CA . HIS A 1 176 ? -6.525 -5.187 28.852 1.00 76.62 176 HIS A CA 1
ATOM 1416 C C . HIS A 1 176 ? -6.539 -6.700 28.562 1.00 76.62 176 HIS A C 1
ATOM 1418 O O . HIS A 1 176 ? -7.432 -7.413 29.019 1.00 76.62 176 HIS A O 1
ATOM 1424 N N . SER A 1 177 ? -5.537 -7.212 27.838 1.00 73.75 177 SER A N 1
ATOM 1425 C CA . SER A 1 177 ? -5.366 -8.653 27.606 1.00 73.75 177 SER A CA 1
ATOM 1426 C C . SER A 1 177 ? -5.111 -9.406 28.918 1.00 73.75 177 SER A C 1
ATOM 1428 O O . SER A 1 177 ? -5.779 -10.401 29.198 1.00 73.75 177 SER A O 1
ATOM 1430 N N . LEU A 1 178 ? -4.233 -8.875 29.779 1.00 69.62 178 LEU A N 1
ATOM 1431 C CA . LEU A 1 178 ? -3.959 -9.440 31.105 1.00 69.62 178 LEU A CA 1
ATOM 1432 C C . LEU A 1 178 ? -5.199 -9.417 32.012 1.00 69.62 178 LEU A C 1
ATOM 1434 O O . LEU A 1 178 ? -5.501 -10.411 32.662 1.00 69.62 178 LEU A O 1
ATOM 1438 N N . GLN A 1 179 ? -5.969 -8.326 32.021 1.00 60.38 179 GLN A N 1
ATOM 1439 C CA . GLN A 1 179 ? -7.197 -8.227 32.824 1.00 60.38 179 GLN A CA 1
ATOM 1440 C C . GLN A 1 179 ? -8.260 -9.261 32.425 1.00 60.38 179 GLN A C 1
ATOM 1442 O O . GLN A 1 179 ? -8.950 -9.790 33.295 1.00 60.38 179 GLN A O 1
ATOM 1447 N N . LYS A 1 180 ? -8.359 -9.607 31.134 1.00 58.91 180 LYS A N 1
ATOM 1448 C CA . LYS A 1 180 ? -9.213 -10.713 30.668 1.00 58.91 180 LYS A CA 1
ATOM 1449 C C . LYS A 1 180 ? -8.709 -12.092 31.106 1.00 58.91 180 LYS A C 1
ATOM 1451 O O . LYS A 1 180 ? -9.526 -12.991 31.271 1.00 58.91 180 LYS A O 1
ATOM 1456 N N . GLN A 1 181 ? -7.402 -12.269 31.301 1.00 51.69 181 GLN A N 1
ATOM 1457 C CA . GLN A 1 181 ? -6.815 -13.540 31.745 1.00 51.69 181 GLN A CA 1
ATOM 1458 C C . GLN A 1 181 ? -6.863 -13.727 33.273 1.00 51.69 181 GLN A C 1
ATOM 1460 O O . GLN A 1 181 ? -7.005 -14.852 33.741 1.00 51.69 181 GLN A O 1
ATOM 1465 N N . VAL A 1 182 ? -6.813 -12.645 34.058 1.00 49.78 182 VAL A N 1
ATOM 1466 C CA . VAL A 1 182 ? -6.815 -12.693 35.537 1.00 49.78 182 VAL A CA 1
ATOM 1467 C C . VAL A 1 182 ? -8.195 -13.035 36.136 1.00 49.78 182 VAL A C 1
ATOM 1469 O O . VAL A 1 182 ? -8.283 -13.414 37.299 1.00 49.78 182 VAL A O 1
ATOM 1472 N N . GLN A 1 183 ? -9.285 -13.011 35.360 1.00 46.84 183 GLN A N 1
ATOM 1473 C CA . GLN A 1 183 ? -10.615 -13.448 35.828 1.00 46.84 183 GLN A CA 1
ATOM 1474 C C . GLN A 1 183 ? -10.822 -14.982 35.862 1.00 46.84 183 GLN A C 1
ATOM 1476 O O . GLN A 1 183 ? -11.961 -15.450 35.878 1.00 46.84 183 GLN A O 1
ATOM 1481 N N . VAL A 1 184 ? -9.754 -15.789 35.920 1.00 47.41 184 VAL A N 1
ATOM 1482 C CA . VAL A 1 184 ? -9.843 -17.250 36.099 1.00 47.41 184 VAL A CA 1
ATOM 1483 C C . VAL A 1 184 ? -9.021 -17.711 37.312 1.00 47.41 184 VAL A C 1
ATOM 1485 O O . VAL A 1 184 ? -7.798 -17.650 37.299 1.00 47.41 184 VAL A O 1
ATOM 1488 N N . LYS A 1 185 ? -9.744 -18.253 38.308 1.00 46.50 185 LYS A N 1
ATOM 1489 C CA . LYS A 1 185 ? -9.318 -19.046 39.486 1.00 46.50 185 LYS A CA 1
ATOM 1490 C C . LYS A 1 185 ? -8.442 -18.372 40.551 1.00 46.50 185 LYS A C 1
ATOM 1492 O O . LYS A 1 185 ? -7.227 -18.390 40.450 1.00 46.50 185 LYS A O 1
ATOM 1497 N N . LEU A 1 186 ? -9.072 -18.015 41.674 1.00 39.62 186 LEU A N 1
ATOM 1498 C CA . LEU A 1 186 ? -8.506 -18.157 43.025 1.00 39.62 186 LEU A CA 1
ATOM 1499 C C . LEU A 1 186 ? -9.653 -18.518 43.992 1.00 39.62 186 LEU A C 1
ATOM 1501 O O . LEU A 1 186 ? -10.353 -17.641 44.493 1.00 39.62 186 LEU A O 1
ATOM 1505 N N . GLU A 1 187 ? -9.876 -19.816 44.219 1.00 38.31 187 GLU A N 1
ATOM 1506 C CA . GLU A 1 187 ? -10.521 -20.299 45.451 1.00 38.31 187 GLU A CA 1
ATOM 1507 C C . GLU A 1 187 ? -9.420 -20.466 46.513 1.00 38.31 187 GLU A C 1
ATOM 1509 O O . GLU A 1 187 ? -8.362 -21.006 46.182 1.00 38.31 187 GLU A O 1
ATOM 1514 N N . PRO A 1 188 ? -9.605 -20.016 47.767 1.00 42.06 188 PRO A N 1
ATOM 1515 C CA . PRO A 1 188 ? -8.625 -20.256 48.814 1.00 42.06 188 PRO A CA 1
ATOM 1516 C C . PRO A 1 188 ? -8.781 -21.681 49.361 1.00 42.06 188 PRO A C 1
ATOM 1518 O O . PRO A 1 188 ? -9.790 -22.038 49.970 1.00 42.06 188 PRO A O 1
ATOM 1521 N N . GLU A 1 189 ? -7.748 -22.490 49.154 1.00 43.97 189 GLU A N 1
ATOM 1522 C CA . GLU A 1 189 ? -7.549 -23.794 49.779 1.00 43.97 189 GLU A CA 1
ATOM 1523 C C . GLU A 1 189 ? -7.213 -23.591 51.267 1.00 43.97 189 GLU A C 1
ATOM 1525 O O . GLU A 1 189 ? -6.159 -23.058 51.613 1.00 43.97 189 GLU A O 1
ATOM 1530 N N . VAL A 1 190 ? -8.120 -23.978 52.171 1.00 38.91 190 VAL A N 1
ATOM 1531 C CA . VAL A 1 190 ? -7.849 -24.004 53.618 1.00 38.91 190 VAL A CA 1
ATOM 1532 C C . VAL A 1 190 ? -7.854 -25.452 54.097 1.00 38.91 190 VAL A C 1
ATOM 1534 O O . VAL A 1 190 ? -8.899 -26.098 54.189 1.00 38.91 190 VAL A O 1
ATOM 1537 N N . LEU A 1 191 ? -6.653 -25.939 54.415 1.00 39.75 191 LEU A N 1
ATOM 1538 C CA . LEU A 1 191 ? -6.362 -27.211 55.074 1.00 39.75 191 LEU A CA 1
ATOM 1539 C C . LEU A 1 191 ? -7.208 -27.374 56.352 1.00 39.75 191 LEU A C 1
ATOM 1541 O O . LEU A 1 191 ? -7.051 -26.626 57.318 1.00 39.75 191 LEU A O 1
ATOM 1545 N N . LYS A 1 192 ? -8.096 -28.376 56.382 1.00 32.44 192 LYS A N 1
ATOM 1546 C CA . LYS A 1 192 ? -8.816 -28.792 57.596 1.00 32.44 192 LYS A CA 1
ATOM 1547 C C . LYS A 1 192 ? -8.008 -29.844 58.357 1.00 32.44 192 LYS A C 1
ATOM 1549 O O . LYS A 1 192 ? -7.898 -30.980 57.909 1.00 32.44 192 LYS A O 1
ATOM 1554 N N . VAL A 1 193 ? -7.528 -29.481 59.547 1.00 32.78 193 VAL A N 1
ATOM 1555 C CA . VAL A 1 193 ? -7.085 -30.425 60.587 1.00 32.78 193 VAL A CA 1
ATOM 1556 C C . VAL A 1 193 ? -8.302 -30.824 61.432 1.00 32.78 193 VAL A C 1
ATOM 1558 O O . VAL A 1 193 ? -9.074 -29.971 61.872 1.00 32.78 193 VAL A O 1
ATOM 1561 N N . SER A 1 194 ? -8.510 -32.129 61.619 1.00 33.38 194 SER A N 1
ATOM 1562 C CA . SER A 1 194 ? -9.647 -32.721 62.337 1.00 33.38 194 SER A CA 1
ATOM 1563 C C . SER A 1 194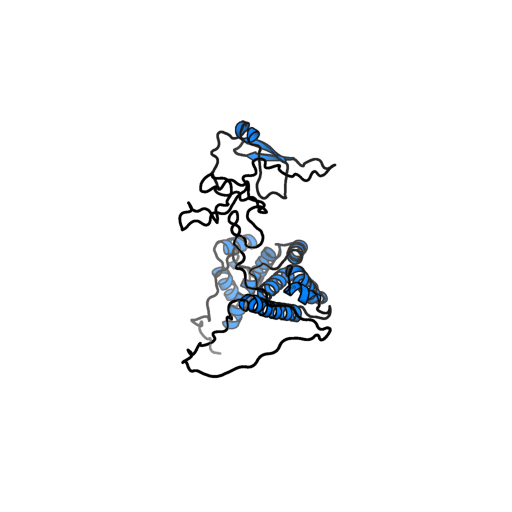 ? -9.551 -32.550 63.859 1.00 33.38 194 SER A C 1
ATOM 1565 O O . SER A 1 194 ? -8.497 -32.792 64.444 1.00 33.38 194 SER A O 1
ATOM 1567 N N . GLN A 1 195 ? -10.671 -32.211 64.506 1.00 32.88 195 GLN A N 1
ATOM 1568 C CA . GLN A 1 195 ? -10.808 -32.129 65.965 1.00 32.88 195 GLN A CA 1
ATOM 1569 C C . GLN A 1 195 ? -10.847 -33.506 66.655 1.00 32.88 195 GLN A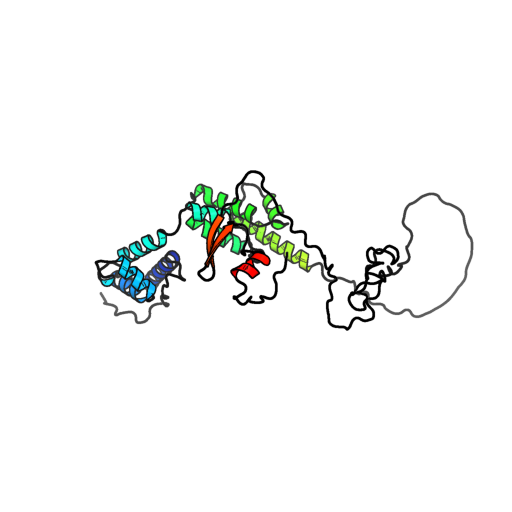 C 1
ATOM 1571 O O . GLN A 1 195 ? -11.564 -34.408 66.221 1.00 32.88 195 GLN A O 1
ATOM 1576 N N . GLY A 1 196 ? -10.155 -33.606 67.796 1.00 29.81 196 GLY A N 1
ATOM 1577 C CA . GLY A 1 196 ? -10.335 -34.622 68.838 1.00 29.81 196 GLY A CA 1
ATOM 1578 C C . GLY A 1 196 ? -11.034 -34.041 70.080 1.00 29.81 196 GLY A C 1
ATOM 1579 O O . GLY A 1 196 ? -10.911 -32.857 70.373 1.00 29.81 196 GLY A O 1
ATOM 1580 N N . LYS A 1 197 ? -11.808 -34.890 70.765 1.00 32.06 197 LYS A N 1
ATOM 1581 C CA . LYS A 1 197 ? -12.851 -34.622 71.778 1.00 32.06 197 LYS A CA 1
ATOM 1582 C C . LYS A 1 197 ? -12.343 -34.294 73.201 1.00 32.06 197 LYS A C 1
ATOM 1584 O O . LYS A 1 197 ? -11.289 -34.769 73.599 1.00 32.06 197 LYS A O 1
ATOM 1589 N N . GLY A 1 198 ? -13.219 -33.674 74.009 1.00 29.23 198 GLY A N 1
ATOM 1590 C CA . GLY A 1 198 ? -13.244 -33.723 75.492 1.00 29.23 198 GLY A CA 1
ATOM 1591 C C . GLY A 1 198 ? -13.698 -32.382 76.098 1.00 29.23 198 GLY A C 1
ATOM 1592 O O . GLY A 1 198 ? -13.043 -31.383 75.860 1.00 29.23 198 GLY A O 1
ATOM 1593 N N . SER A 1 199 ? -14.890 -32.200 76.687 1.00 31.22 199 SER A N 1
ATOM 1594 C CA . SER A 1 199 ? -15.513 -32.747 77.915 1.00 31.22 199 SER A CA 1
ATOM 1595 C C . SER A 1 199 ? -15.526 -31.735 79.083 1.00 31.22 199 SER A C 1
ATOM 1597 O O . SER A 1 199 ? -14.479 -31.348 79.592 1.00 31.22 199 SER A O 1
ATOM 1599 N N . SER A 1 200 ? -16.746 -31.457 79.577 1.00 30.98 200 SER A N 1
ATOM 1600 C CA . SER A 1 200 ? -17.122 -30.868 80.885 1.00 30.98 200 SER A CA 1
ATOM 1601 C C . SER A 1 200 ? -16.850 -29.357 81.077 1.00 30.98 200 SER A C 1
ATOM 1603 O O . SER A 1 200 ? -15.922 -28.827 80.496 1.00 30.98 200 SER A O 1
ATOM 1605 N N . ARG A 1 201 ? -17.596 -28.558 81.856 1.00 31.11 201 ARG A N 1
ATOM 1606 C CA . ARG A 1 201 ? -18.632 -28.797 82.874 1.00 31.11 201 ARG A CA 1
ATOM 1607 C C . ARG A 1 201 ? -19.363 -27.451 83.152 1.00 31.11 201 ARG A C 1
ATOM 1609 O O . ARG A 1 201 ? -18.703 -26.432 83.266 1.00 31.11 201 ARG A O 1
ATOM 1616 N N . PHE A 1 202 ? -20.685 -27.515 83.353 1.00 28.02 202 PHE A N 1
ATOM 1617 C CA . PHE A 1 202 ? -21.544 -26.662 84.215 1.00 28.02 202 PHE A CA 1
ATOM 1618 C C . PHE A 1 202 ? -21.908 -25.180 83.897 1.00 28.02 202 PHE A C 1
ATOM 1620 O O . PHE A 1 202 ? -21.106 -24.385 83.431 1.00 28.02 202 PHE A O 1
ATOM 1627 N N . LYS A 1 203 ? -23.191 -24.864 84.186 1.00 36.72 203 LYS A N 1
ATOM 1628 C CA . LYS A 1 203 ? -24.020 -23.649 83.918 1.00 36.72 203 LYS A CA 1
ATOM 1629 C C . LYS A 1 203 ? -23.952 -22.620 85.087 1.00 36.72 203 LYS A C 1
ATOM 1631 O O . LYS A 1 203 ? -23.476 -23.044 86.139 1.00 36.72 203 LYS A O 1
ATOM 1636 N N . PRO A 1 204 ? -24.432 -21.344 84.997 1.00 37.56 204 PRO A N 1
ATOM 1637 C CA . PRO A 1 204 ? -25.875 -20.951 84.949 1.00 37.56 204 PRO A CA 1
ATOM 1638 C C . PRO A 1 204 ? -26.179 -19.736 84.013 1.00 37.56 204 PRO A C 1
ATOM 1640 O O . PRO A 1 204 ? -25.317 -18.917 83.741 1.00 37.56 204 PRO A O 1
ATOM 1643 N N . GLN A 1 205 ? -27.293 -19.659 83.271 1.00 34.81 205 GLN A N 1
ATOM 1644 C CA . GLN A 1 205 ? -28.670 -19.263 83.642 1.00 34.81 205 GLN A CA 1
ATOM 1645 C C . GLN A 1 205 ? -28.855 -17.772 84.029 1.00 34.81 205 GLN A C 1
ATOM 1647 O O . GLN A 1 205 ? -28.691 -17.446 85.193 1.00 34.81 205 GLN A O 1
ATOM 1652 N N . PHE A 1 206 ? -29.263 -16.901 83.084 1.00 28.78 206 PHE A N 1
ATOM 1653 C CA . PHE A 1 206 ? -30.416 -15.968 83.193 1.00 28.78 206 PHE A CA 1
ATOM 1654 C C . PHE A 1 206 ? -30.591 -15.122 81.905 1.00 28.78 206 PHE A C 1
ATOM 1656 O O . PHE A 1 206 ? -29.624 -14.635 81.328 1.00 28.78 206 PHE A O 1
ATOM 1663 N N . LYS A 1 207 ? -31.839 -14.955 81.450 1.00 30.27 207 LYS A N 1
ATOM 1664 C CA . LYS A 1 207 ? -32.316 -13.975 80.443 1.00 30.27 207 LYS A CA 1
ATOM 1665 C C . LYS A 1 207 ? -33.144 -12.907 81.198 1.00 30.27 207 LYS A C 1
ATOM 1667 O O . LYS A 1 207 ? -33.537 -13.193 82.324 1.00 30.27 207 LYS A O 1
ATOM 1672 N N . PRO A 1 208 ? -33.701 -11.868 80.552 1.00 48.25 208 PRO A N 1
ATOM 1673 C CA . PRO A 1 208 ? -33.158 -10.913 79.576 1.00 48.25 208 PRO A CA 1
ATOM 1674 C C . PRO A 1 208 ? -33.523 -9.457 79.976 1.00 48.25 208 PRO A C 1
ATOM 1676 O O . PRO A 1 208 ? -34.534 -9.247 80.634 1.00 48.25 208 PRO A O 1
ATOM 1679 N N . SER A 1 209 ? -32.805 -8.426 79.514 1.00 27.38 209 SER A N 1
ATOM 1680 C CA . SER A 1 209 ? -33.415 -7.086 79.385 1.00 27.38 209 SER A CA 1
ATOM 1681 C C . SER A 1 209 ? -32.599 -6.139 78.500 1.00 27.38 209 SER A C 1
ATOM 1683 O O . SER A 1 209 ? -31.477 -5.772 78.830 1.00 27.38 209 SER A O 1
ATOM 1685 N N . VAL A 1 210 ? -33.203 -5.826 77.352 1.00 32.31 210 VAL A N 1
ATOM 1686 C CA . VAL A 1 210 ? -33.275 -4.549 76.617 1.00 32.31 210 VAL A CA 1
ATOM 1687 C C . VAL A 1 210 ? -32.066 -3.597 76.650 1.00 32.31 210 VAL A C 1
ATOM 1689 O O . VAL A 1 210 ? -31.819 -2.909 77.635 1.00 32.31 210 VAL A O 1
ATOM 1692 N N . THR A 1 211 ? -31.451 -3.407 75.478 1.00 30.42 211 THR A N 1
ATOM 1693 C CA . THR A 1 211 ? -30.797 -2.147 75.084 1.00 30.42 211 THR A CA 1
ATOM 1694 C C . THR A 1 211 ? -31.232 -1.717 73.673 1.00 30.42 211 THR A C 1
ATOM 1696 O O . THR A 1 211 ? -31.618 -2.567 72.864 1.00 30.42 211 THR A O 1
ATOM 1699 N N . PRO A 1 212 ? -31.213 -0.405 73.369 1.00 39.34 212 PRO A N 1
ATOM 1700 C CA . PRO A 1 212 ? -31.698 0.151 72.111 1.00 39.34 212 PRO A CA 1
ATOM 1701 C C . PRO A 1 212 ? -30.585 0.292 71.056 1.00 39.34 212 PRO A C 1
ATOM 1703 O O . PRO A 1 212 ? -29.461 0.654 71.381 1.00 39.34 212 PRO A O 1
ATOM 1706 N N . GLY A 1 213 ? -30.953 0.071 69.788 1.00 34.97 213 GLY A N 1
ATOM 1707 C CA . GLY A 1 213 ? -30.323 0.635 68.583 1.00 34.97 213 GLY A CA 1
ATOM 1708 C C . GLY A 1 213 ? -28.900 0.188 68.217 1.00 34.97 213 GLY A C 1
ATOM 1709 O O . GLY A 1 213 ? -27.940 0.662 68.803 1.00 34.97 213 GLY A O 1
ATOM 1710 N N . ALA A 1 214 ? -28.752 -0.609 67.149 1.00 31.58 214 ALA A N 1
ATOM 1711 C CA . ALA A 1 214 ? -27.659 -0.491 66.168 1.00 31.58 214 ALA A CA 1
ATOM 1712 C C . ALA A 1 214 ? -27.813 -1.518 65.033 1.00 31.58 214 ALA A C 1
ATOM 1714 O O . ALA A 1 214 ? -28.226 -2.658 65.222 1.00 31.58 214 ALA A O 1
ATOM 1715 N N . GLN A 1 215 ? -27.451 -1.074 63.837 1.00 39.72 215 GLN A N 1
ATOM 1716 C CA . GLN A 1 215 ? -27.402 -1.814 62.583 1.00 39.72 215 GLN A CA 1
ATOM 1717 C C . GLN A 1 215 ? -26.526 -3.076 62.680 1.00 39.72 215 GLN A C 1
ATOM 1719 O O . GLN A 1 215 ? -25.405 -2.999 63.179 1.00 39.72 215 GLN A O 1
ATOM 1724 N N . LYS A 1 216 ? -26.976 -4.194 62.093 1.00 35.03 216 LYS A N 1
ATOM 1725 C CA . LYS A 1 216 ? -26.277 -4.944 61.024 1.00 35.03 216 LYS A CA 1
ATOM 1726 C C . LYS A 1 216 ? -26.920 -6.313 60.792 1.00 35.03 216 LYS A C 1
ATOM 1728 O O . LYS A 1 216 ? -27.236 -7.057 61.713 1.00 35.03 216 LYS A O 1
ATOM 1733 N N . SER A 1 217 ? -27.098 -6.574 59.504 1.00 34.88 217 SER A N 1
ATOM 1734 C CA . SER A 1 217 ? -27.702 -7.709 58.820 1.00 34.88 217 SER A CA 1
ATOM 1735 C C . SER A 1 217 ? -27.498 -9.075 59.472 1.00 34.88 217 SER A C 1
ATOM 1737 O O . SER A 1 217 ? -26.379 -9.521 59.726 1.00 34.88 217 SER A O 1
ATOM 1739 N N . ALA A 1 218 ? -28.622 -9.762 59.664 1.00 35.75 218 ALA A N 1
ATOM 1740 C CA . ALA A 1 218 ? -28.684 -11.149 60.071 1.00 35.75 218 ALA A CA 1
ATOM 1741 C C . ALA A 1 218 ? -28.219 -12.090 58.950 1.00 35.75 218 ALA A C 1
ATOM 1743 O O . ALA A 1 218 ? -28.517 -11.904 57.770 1.00 35.75 218 ALA A O 1
ATOM 1744 N N . LYS A 1 219 ? -27.518 -13.133 59.396 1.00 36.75 219 LYS A N 1
ATOM 1745 C CA . LYS A 1 219 ? -27.247 -14.400 58.721 1.00 36.75 219 LYS A CA 1
ATOM 1746 C C . LYS A 1 219 ? -28.489 -14.904 57.974 1.00 36.75 219 LYS A C 1
ATOM 1748 O O . LYS A 1 219 ? -29.449 -15.331 58.607 1.00 36.75 219 LYS A O 1
ATOM 1753 N N . GLY A 1 220 ? -28.437 -14.883 56.646 1.00 32.72 220 GLY A N 1
ATOM 1754 C CA . GLY A 1 220 ? -29.331 -15.663 55.798 1.00 32.72 220 GLY A CA 1
ATOM 1755 C C . GLY A 1 220 ? -28.723 -17.039 55.554 1.00 32.72 220 GLY A C 1
ATOM 1756 O O . GLY A 1 220 ? -27.595 -17.143 55.075 1.00 32.72 220 GLY A O 1
ATOM 1757 N N . GLU A 1 221 ? -29.457 -18.085 55.914 1.00 38.91 221 GLU A N 1
ATOM 1758 C CA . GLU A 1 221 ? -29.218 -19.454 55.464 1.00 38.91 221 GLU A CA 1
ATOM 1759 C C . GLU A 1 221 ? -29.006 -19.475 53.944 1.00 38.91 221 GLU A C 1
ATOM 1761 O O . GLU A 1 221 ? -29.804 -18.919 53.185 1.00 38.91 221 GLU A O 1
ATOM 1766 N N . VAL A 1 222 ? -27.933 -20.121 53.485 1.00 40.81 222 VAL A N 1
ATOM 1767 C CA . VAL A 1 222 ? -27.698 -20.377 52.061 1.00 40.81 222 VAL A CA 1
ATOM 1768 C C . VAL A 1 222 ? -28.745 -21.389 51.596 1.00 40.81 222 VAL A C 1
ATOM 1770 O O . VAL A 1 222 ? -28.520 -22.597 51.620 1.00 40.81 222 VAL A O 1
ATOM 1773 N N . LYS A 1 223 ? -29.922 -20.904 51.189 1.00 44.78 223 LYS A N 1
ATOM 1774 C CA . LYS A 1 223 ? -30.829 -21.682 50.346 1.00 44.78 223 LYS A CA 1
ATOM 1775 C C . LYS A 1 223 ? -30.127 -21.869 49.008 1.00 44.78 223 LYS A C 1
ATOM 1777 O O . LYS A 1 223 ? -29.799 -20.893 48.335 1.00 44.78 223 LYS A O 1
ATOM 1782 N N . SER A 1 224 ? -29.893 -23.118 48.623 1.00 48.84 224 SER A N 1
ATOM 1783 C CA . SER A 1 224 ? -29.616 -23.465 47.235 1.00 48.84 224 SER A CA 1
ATOM 1784 C C . SER A 1 224 ? -30.694 -22.808 46.370 1.00 48.84 224 SER A C 1
ATOM 1786 O O . SER A 1 224 ? -31.879 -23.108 46.513 1.00 48.84 224 SER A O 1
ATOM 1788 N N . LEU A 1 225 ? -30.307 -21.846 45.527 1.00 58.66 225 LEU A N 1
ATOM 1789 C CA . LEU A 1 225 ? -31.205 -21.260 44.534 1.00 58.66 225 LEU A CA 1
ATOM 1790 C C . LEU A 1 225 ? -31.659 -22.408 43.633 1.00 58.66 225 LEU A C 1
ATOM 1792 O O . LEU A 1 225 ? -30.894 -22.880 42.790 1.00 58.66 225 LEU A O 1
ATOM 1796 N N . GLN A 1 226 ? -32.867 -22.912 43.888 1.00 70.88 226 GLN A N 1
ATOM 1797 C 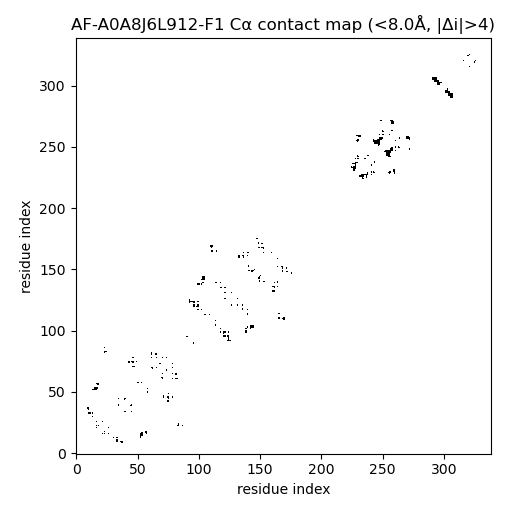CA . GLN A 1 226 ? -33.489 -23.971 43.106 1.00 70.88 226 GLN A CA 1
ATOM 1798 C C . GLN A 1 226 ? -33.444 -23.537 41.642 1.00 70.88 226 GLN A C 1
ATOM 1800 O O . GLN A 1 226 ? -33.932 -22.462 41.284 1.00 70.88 226 GLN A O 1
ATOM 1805 N N . ARG A 1 227 ? -32.777 -24.329 40.798 1.00 84.69 227 ARG A N 1
ATOM 1806 C CA . ARG A 1 227 ? -32.792 -24.081 39.357 1.00 84.69 227 ARG A CA 1
ATOM 1807 C C . ARG A 1 227 ? -34.223 -24.289 38.885 1.00 84.69 227 ARG A C 1
ATOM 1809 O O . ARG A 1 227 ? -34.837 -25.292 39.223 1.00 84.69 227 ARG A O 1
ATOM 1816 N N . CYS A 1 228 ? -34.739 -23.349 38.105 1.00 85.62 228 CYS A N 1
ATOM 1817 C CA . CYS A 1 228 ? -36.055 -23.461 37.503 1.00 85.62 228 CYS A CA 1
ATOM 1818 C C . CYS A 1 228 ? -36.147 -24.761 36.694 1.00 85.62 228 CYS A C 1
ATOM 1820 O O . CYS A 1 228 ? -35.350 -24.977 35.782 1.00 85.62 228 CYS A O 1
ATOM 1822 N N . GLU A 1 229 ? -37.132 -25.597 37.005 1.00 84.56 229 GLU A N 1
ATOM 1823 C CA . GLU A 1 229 ? -37.343 -26.892 36.344 1.00 84.56 229 GLU A CA 1
ATOM 1824 C C . GLU A 1 229 ? -37.728 -26.743 34.864 1.00 84.56 229 GLU A C 1
ATOM 1826 O O . GLU A 1 229 ? -37.527 -27.657 34.071 1.00 84.56 229 GLU A O 1
ATOM 1831 N N . VAL A 1 230 ? -38.204 -25.558 34.465 1.00 85.50 230 VAL A N 1
ATOM 1832 C CA . VAL A 1 230 ? -38.598 -25.258 33.084 1.00 85.50 230 VAL A CA 1
ATOM 1833 C C . VAL A 1 230 ? -37.394 -24.863 32.224 1.00 85.50 230 VAL A C 1
ATOM 1835 O O . VAL A 1 230 ? -37.244 -25.344 31.106 1.00 85.50 230 VAL A O 1
ATOM 1838 N N . CYS A 1 231 ? -36.515 -23.975 32.705 1.00 85.06 231 CYS A N 1
ATOM 1839 C CA . CYS A 1 231 ? -35.444 -23.392 31.876 1.00 85.06 231 CYS A CA 1
ATOM 1840 C C . CYS A 1 231 ? -34.017 -23.575 32.416 1.00 85.06 231 CYS A C 1
ATOM 1842 O O . CYS A 1 231 ? -33.055 -23.178 31.757 1.00 85.06 231 CYS A O 1
ATOM 1844 N N . GLY A 1 232 ? -33.864 -24.130 33.618 1.00 82.25 232 GLY A N 1
ATOM 1845 C CA . GLY A 1 232 ? -32.580 -24.392 34.271 1.00 82.25 232 GLY A CA 1
ATOM 1846 C C . GLY A 1 232 ? -31.905 -23.181 34.925 1.00 82.25 232 GLY A C 1
ATOM 1847 O O . GLY A 1 232 ? -30.807 -23.327 35.464 1.00 82.25 232 GLY A O 1
ATOM 1848 N N . ARG A 1 233 ? -32.521 -21.988 34.896 1.00 83.88 233 ARG A N 1
ATOM 1849 C CA . ARG A 1 233 ? -31.971 -20.753 35.496 1.00 83.88 233 ARG A CA 1
ATOM 1850 C C . ARG A 1 233 ? -32.412 -20.595 36.953 1.00 83.88 233 ARG A C 1
ATOM 1852 O O . ARG A 1 233 ? -33.541 -20.917 37.288 1.00 83.88 233 ARG A O 1
ATOM 1859 N N . GLY A 1 234 ? -31.543 -20.072 37.816 1.00 82.50 234 GLY A N 1
ATOM 1860 C CA . GLY A 1 234 ? -31.811 -19.919 39.257 1.00 82.50 234 GLY A CA 1
ATOM 1861 C C . GLY A 1 234 ? -32.424 -18.579 39.675 1.00 82.50 234 GLY A C 1
ATOM 1862 O O . GLY A 1 234 ? -32.281 -18.202 40.828 1.00 82.50 234 GLY A O 1
ATOM 1863 N N . ASN A 1 235 ? -33.023 -17.812 38.758 1.00 81.62 235 ASN A N 1
ATOM 1864 C CA . ASN A 1 235 ? -33.489 -16.441 39.020 1.00 81.62 235 ASN A CA 1
ATOM 1865 C C . ASN A 1 235 ? -35.020 -16.292 39.136 1.00 81.62 235 ASN A C 1
ATOM 1867 O O . ASN A 1 235 ? -35.498 -15.168 39.230 1.00 81.62 235 ASN A O 1
ATOM 1871 N N . HIS A 1 236 ? -35.782 -17.388 39.084 1.00 85.94 236 HIS A N 1
ATOM 1872 C CA . HIS A 1 236 ? -37.245 -17.413 39.221 1.00 85.94 236 HIS A CA 1
ATOM 1873 C C . HIS A 1 236 ? -37.736 -18.832 39.565 1.00 85.94 236 HIS A C 1
ATOM 1875 O O . HIS A 1 236 ? -37.001 -19.804 39.380 1.00 85.94 236 HIS A O 1
ATOM 1881 N N . MET A 1 237 ? -38.979 -18.955 40.044 1.00 83.12 237 MET A N 1
ATOM 1882 C CA . MET A 1 237 ? -39.669 -20.239 40.243 1.00 83.12 237 MET A CA 1
ATOM 1883 C C . MET A 1 237 ? -40.281 -20.738 38.924 1.00 83.12 237 MET A C 1
ATOM 1885 O O . MET A 1 237 ? -40.562 -19.940 38.035 1.00 83.12 237 MET A O 1
ATOM 1889 N N . ALA A 1 238 ? -40.537 -22.045 38.791 1.00 81.94 238 ALA A N 1
ATOM 1890 C CA . ALA A 1 238 ? -41.103 -22.639 37.570 1.00 81.94 238 ALA A CA 1
ATOM 1891 C C . ALA A 1 238 ? -42.420 -21.975 37.111 1.00 81.94 238 ALA A C 1
ATOM 1893 O O . ALA A 1 238 ? -42.603 -21.730 35.921 1.00 81.94 238 ALA A O 1
ATOM 1894 N N . GLN A 1 239 ? -43.287 -21.607 38.058 1.00 82.25 239 GLN A N 1
ATOM 1895 C CA . GLN A 1 239 ? -44.562 -20.917 37.807 1.00 82.25 239 GLN A CA 1
ATOM 1896 C C . GLN A 1 239 ? -44.404 -19.533 37.145 1.00 82.25 239 GLN A C 1
ATOM 1898 O O . GLN A 1 239 ? -45.252 -19.124 36.351 1.00 82.25 239 GLN A O 1
ATOM 1903 N N . ASP A 1 240 ? -43.289 -18.852 37.427 1.00 83.44 240 ASP A N 1
ATOM 1904 C CA . ASP A 1 240 ? -42.957 -17.511 36.929 1.00 83.44 240 ASP A CA 1
ATOM 1905 C C . ASP A 1 240 ? -42.045 -17.578 35.693 1.00 83.44 240 ASP A C 1
ATOM 1907 O O . ASP A 1 240 ? -41.517 -16.569 35.218 1.00 83.44 240 ASP A O 1
ATOM 1911 N N . CYS A 1 241 ? -41.809 -18.783 35.165 1.00 84.12 241 CYS A N 1
ATOM 1912 C CA . CYS A 1 241 ? -40.959 -18.961 34.004 1.00 84.12 241 CYS A CA 1
ATOM 1913 C C . CYS A 1 241 ? -41.663 -18.478 32.738 1.00 84.12 241 CYS A C 1
ATOM 1915 O O . CYS A 1 241 ? -42.722 -18.982 32.367 1.00 84.12 241 CYS A O 1
ATOM 1917 N N . ARG A 1 242 ? -40.993 -17.589 31.994 1.00 86.31 242 ARG A N 1
ATOM 1918 C CA . ARG A 1 242 ? -41.402 -17.160 30.644 1.00 86.31 242 ARG A CA 1
ATOM 1919 C C . ARG A 1 242 ? -41.693 -18.336 29.700 1.00 86.31 242 ARG A C 1
ATOM 1921 O O . ARG A 1 242 ? -42.473 -18.188 28.771 1.00 86.31 242 ARG A O 1
ATOM 1928 N N . PHE A 1 243 ? -41.060 -19.485 29.927 1.00 84.88 243 PHE A N 1
ATOM 1929 C CA . PHE A 1 243 ? -41.150 -20.668 29.072 1.00 84.88 243 PHE A CA 1
ATOM 1930 C C . PHE A 1 243 ? -42.056 -21.772 29.637 1.00 84.88 243 PHE A C 1
ATOM 1932 O O . PHE A 1 243 ? -41.986 -22.900 29.159 1.00 84.88 243 PHE A O 1
ATOM 1939 N N . LYS A 1 244 ? -42.881 -21.489 30.656 1.00 82.38 244 LYS A N 1
ATOM 1940 C CA . LYS A 1 244 ? -43.732 -22.499 31.318 1.00 82.38 244 LYS A CA 1
ATOM 1941 C C . LYS A 1 244 ? -44.669 -23.242 30.355 1.00 82.38 244 LYS A C 1
ATOM 1943 O O . LYS A 1 244 ? -44.915 -24.426 30.541 1.00 82.38 244 LYS A O 1
ATOM 1948 N N . ASP A 1 245 ? -45.105 -22.575 29.288 1.00 83.81 245 ASP A N 1
ATOM 1949 C CA . ASP A 1 245 ? -45.998 -23.143 28.271 1.00 83.81 245 ASP A CA 1
ATOM 1950 C C . ASP A 1 245 ? -45.259 -23.633 27.015 1.00 83.81 245 ASP A C 1
ATOM 1952 O O . ASP A 1 245 ? -45.872 -24.027 26.025 1.00 83.81 245 ASP A O 1
ATOM 1956 N N . TYR A 1 246 ? -43.926 -23.637 27.040 1.00 83.44 246 TYR A N 1
ATOM 1957 C CA . TYR A 1 246 ? -43.115 -24.060 25.906 1.00 83.44 246 TYR A CA 1
ATOM 1958 C C . TYR A 1 246 ? -43.094 -25.587 25.770 1.00 83.44 246 TYR A C 1
ATOM 1960 O O . TYR A 1 246 ? -42.925 -26.308 26.760 1.00 83.44 246 TYR A O 1
ATOM 1968 N N . LYS A 1 247 ? -43.219 -26.085 24.533 1.00 85.50 247 LYS A N 1
ATOM 1969 C CA . LYS A 1 247 ? -43.062 -27.507 24.201 1.00 85.50 247 LYS A CA 1
ATOM 1970 C C . LYS A 1 247 ? -41.590 -27.832 23.982 1.00 85.50 247 LYS A C 1
ATOM 1972 O O . LYS A 1 247 ? -40.918 -27.209 23.167 1.00 85.50 247 LYS A O 1
ATOM 1977 N N . CYS A 1 248 ? -41.080 -28.820 24.706 1.00 82.81 248 CYS A N 1
ATOM 1978 C CA . CYS A 1 248 ? -39.697 -29.243 24.565 1.00 82.81 248 CYS A CA 1
ATOM 1979 C C . CYS A 1 248 ? -39.440 -29.846 23.177 1.00 82.81 248 CYS A C 1
ATOM 1981 O O . CYS A 1 248 ? -40.031 -30.863 22.833 1.00 82.81 248 CYS A O 1
ATOM 1983 N N . HIS A 1 249 ? -38.468 -29.321 22.435 1.00 75.56 249 HIS A N 1
ATOM 1984 C CA . HIS A 1 249 ? -38.084 -29.860 21.120 1.00 75.56 249 HIS A CA 1
ATOM 1985 C C . HIS A 1 249 ? -37.447 -31.256 21.147 1.00 75.56 249 HIS A C 1
ATOM 1987 O O . HIS A 1 249 ? -37.384 -31.924 20.124 1.00 75.56 249 HIS A O 1
ATOM 1993 N N . VAL A 1 250 ? -36.979 -31.725 22.309 1.00 79.56 250 VAL A N 1
ATOM 1994 C CA . VAL A 1 250 ? -36.377 -33.066 22.447 1.00 79.56 250 VAL A CA 1
ATOM 1995 C C . VAL A 1 250 ? -37.440 -34.146 22.667 1.00 79.56 250 VAL A C 1
ATOM 1997 O O . VAL A 1 250 ? -37.248 -35.284 22.248 1.00 79.56 250 VAL A O 1
ATOM 2000 N N . CYS A 1 251 ? -38.551 -33.830 23.341 1.00 79.88 251 CYS A N 1
ATOM 2001 C CA . CYS A 1 251 ? -39.551 -34.837 23.723 1.00 79.88 251 CYS A CA 1
ATOM 2002 C C . CYS A 1 251 ? -41.007 -34.494 23.384 1.00 79.88 251 CYS A C 1
ATOM 2004 O O . CYS A 1 251 ? -41.881 -35.324 23.627 1.00 79.88 251 CYS A O 1
ATOM 2006 N N . GLY A 1 252 ? -41.278 -33.293 22.873 1.00 78.62 252 GLY A N 1
ATOM 2007 C CA . GLY A 1 252 ? -42.608 -32.791 22.520 1.00 78.62 252 GLY A CA 1
ATOM 2008 C C . GLY A 1 252 ? -43.503 -32.403 23.704 1.00 78.62 252 GLY A C 1
ATOM 2009 O O . GLY A 1 252 ? -44.605 -31.905 23.489 1.00 78.62 252 GLY A O 1
ATOM 2010 N N . VAL A 1 253 ? -43.062 -32.613 24.950 1.00 83.56 253 VAL A N 1
ATOM 2011 C CA . VAL A 1 253 ? -43.869 -32.366 26.158 1.00 83.56 253 VAL A CA 1
ATOM 2012 C C . VAL A 1 253 ? -43.761 -30.903 26.601 1.00 83.56 253 VAL A C 1
ATOM 2014 O O . VAL A 1 253 ? -42.672 -30.328 26.605 1.00 83.56 253 VAL A O 1
ATOM 2017 N N . GLN A 1 254 ? -44.893 -30.305 26.981 1.00 84.94 254 GLN A N 1
ATOM 2018 C CA . GLN A 1 254 ? -44.978 -28.940 27.512 1.00 84.94 254 GLN A CA 1
ATOM 2019 C C . GLN A 1 254 ? -44.440 -28.859 28.947 1.00 84.94 254 GLN A C 1
ATOM 2021 O O . GLN A 1 254 ? -44.633 -29.782 29.736 1.00 84.94 254 GLN A O 1
ATOM 2026 N N . GLY A 1 255 ? -43.776 -27.751 29.283 1.00 84.12 255 GLY A N 1
ATOM 2027 C CA . GLY A 1 255 ? -43.350 -27.452 30.655 1.00 84.12 255 GLY A CA 1
ATOM 2028 C C . GLY A 1 255 ? -41.841 -27.434 30.885 1.00 84.12 255 GLY A C 1
ATOM 2029 O O . GLY A 1 255 ? -41.415 -27.204 32.012 1.00 84.12 255 GLY A O 1
ATOM 2030 N N . HIS A 1 256 ? -41.014 -27.657 29.857 1.00 87.56 256 HIS A N 1
ATOM 2031 C CA . HIS A 1 256 ? -39.558 -27.567 29.989 1.00 87.56 256 HIS A CA 1
ATOM 2032 C C . HIS A 1 256 ? -38.833 -27.304 28.662 1.00 87.56 256 HIS A C 1
ATOM 2034 O O . HIS A 1 256 ? -39.323 -27.606 27.576 1.00 87.56 256 HIS A O 1
ATOM 2040 N N . LEU A 1 257 ? -37.620 -26.760 28.753 1.00 87.00 257 LEU A N 1
ATOM 2041 C CA . LEU A 1 257 ? -36.736 -26.506 27.619 1.00 87.00 257 LEU A CA 1
ATOM 2042 C C . LEU A 1 257 ? -35.793 -27.692 27.372 1.00 87.00 257 LEU A C 1
ATOM 2044 O O . LEU A 1 257 ? -35.445 -28.443 28.284 1.00 87.00 257 LEU A O 1
ATOM 2048 N N . ALA A 1 258 ? -35.292 -27.809 26.140 1.00 81.81 258 ALA A N 1
ATOM 2049 C CA . ALA A 1 258 ? -34.311 -28.827 25.754 1.00 81.81 258 ALA A CA 1
ATOM 2050 C C . ALA A 1 258 ? -33.087 -28.952 26.701 1.00 81.81 258 ALA A C 1
ATOM 2052 O O . ALA A 1 258 ? -32.647 -30.080 26.935 1.00 81.81 258 ALA A O 1
ATOM 2053 N N . PRO A 1 259 ? -32.543 -27.868 27.304 1.00 79.75 259 PRO A N 1
ATOM 2054 C CA . PRO A 1 259 ? -31.410 -27.956 28.229 1.00 79.75 259 PRO A CA 1
ATOM 2055 C C . PRO A 1 259 ? -31.675 -28.734 29.523 1.00 79.75 259 PRO A C 1
ATOM 2057 O O . PRO A 1 259 ? -30.718 -29.214 30.123 1.00 79.75 259 PRO A O 1
ATOM 2060 N N . VAL A 1 260 ? -32.935 -28.846 29.952 1.00 85.06 260 VAL A N 1
ATOM 2061 C CA . VAL A 1 260 ? -33.347 -29.540 31.187 1.00 85.06 260 VAL A CA 1
ATOM 2062 C C . VAL A 1 260 ? -34.206 -30.777 30.898 1.00 85.06 260 VAL A C 1
ATOM 2064 O O . VAL A 1 260 ? -34.787 -31.365 31.802 1.00 85.06 260 VAL A O 1
ATOM 2067 N N . CYS A 1 261 ? -34.284 -31.191 29.630 1.00 83.44 261 CYS A N 1
ATOM 2068 C CA . CYS A 1 261 ? -35.061 -32.353 29.223 1.00 83.44 261 CYS A CA 1
ATOM 2069 C C . CYS A 1 261 ? -34.430 -33.658 29.718 1.00 83.44 261 CYS A C 1
ATOM 2071 O O . CYS A 1 261 ? -33.294 -33.981 29.368 1.00 83.44 261 CYS A O 1
ATOM 2073 N N . SER A 1 262 ? -35.208 -34.465 30.440 1.00 80.94 262 SER A N 1
ATOM 2074 C CA . SER A 1 262 ? -34.781 -35.775 30.951 1.00 80.94 262 SER A CA 1
ATOM 2075 C C . SER A 1 262 ? -34.553 -36.828 29.858 1.00 80.94 262 SER A C 1
ATOM 2077 O O . SER A 1 262 ? -33.957 -37.863 30.131 1.00 80.94 262 SER A O 1
ATOM 2079 N N . ARG A 1 263 ? -35.029 -36.596 28.624 1.00 79.44 263 ARG A N 1
ATOM 2080 C CA . ARG A 1 263 ? -34.859 -37.512 27.475 1.00 79.44 263 ARG A CA 1
ATOM 2081 C C . ARG A 1 263 ? -33.670 -37.152 26.576 1.00 79.44 263 ARG A C 1
ATOM 2083 O O . ARG A 1 263 ? -33.511 -37.730 25.502 1.00 79.44 263 ARG A O 1
ATOM 2090 N N . LYS A 1 264 ? -32.845 -36.183 26.981 1.00 74.00 264 LYS A N 1
ATOM 2091 C CA . LYS A 1 264 ? -31.671 -35.747 26.220 1.00 74.00 264 LYS A CA 1
ATOM 2092 C C . LYS A 1 264 ? -30.564 -36.812 26.274 1.00 74.00 264 LYS A C 1
ATOM 2094 O O . LYS A 1 264 ? -30.199 -37.261 27.353 1.00 74.00 264 LYS A O 1
ATOM 2099 N N . ARG A 1 265 ? -30.001 -37.181 25.115 1.00 69.56 265 ARG A N 1
ATOM 2100 C CA . ARG A 1 265 ? -28.772 -37.994 25.023 1.00 69.56 265 ARG A CA 1
ATOM 2101 C C . ARG A 1 265 ? -27.542 -37.103 25.225 1.00 69.56 265 ARG A C 1
ATOM 2103 O O . ARG A 1 265 ? -27.483 -36.003 24.666 1.00 69.56 265 ARG A O 1
ATOM 2110 N N . ASP A 1 266 ? -26.568 -37.569 26.001 1.00 54.16 266 ASP A N 1
ATOM 2111 C CA . ASP A 1 266 ? -25.316 -36.843 26.231 1.00 54.16 266 ASP A CA 1
ATOM 2112 C C . ASP A 1 266 ? -24.516 -36.707 24.924 1.00 54.16 266 ASP A C 1
ATOM 2114 O O . ASP A 1 266 ? -24.290 -37.689 24.222 1.00 54.16 266 ASP A O 1
ATOM 2118 N N . GLY A 1 267 ? -24.117 -35.476 24.571 1.00 55.59 267 GLY A N 1
ATOM 2119 C CA . GLY A 1 267 ? -23.245 -35.200 23.415 1.00 55.59 267 GLY A CA 1
ATOM 2120 C C . GLY A 1 267 ? -23.695 -34.088 22.457 1.00 55.59 267 GLY A C 1
ATOM 2121 O O . GLY A 1 267 ? -22.853 -33.527 21.762 1.00 55.59 267 GLY A O 1
ATOM 2122 N N . HIS A 1 268 ? -24.972 -33.678 22.451 1.00 47.56 268 HIS A N 1
ATOM 2123 C CA . HIS A 1 268 ? -25.441 -32.573 21.596 1.00 47.56 268 HIS A CA 1
ATOM 2124 C C . HIS A 1 268 ? -25.720 -31.274 22.375 1.00 47.56 268 HIS A C 1
ATOM 2126 O O . HIS A 1 268 ? -26.543 -31.214 23.299 1.00 47.56 268 HIS A O 1
ATOM 2132 N N . ARG A 1 269 ? -25.050 -30.184 21.965 1.00 47.50 269 ARG A N 1
ATOM 2133 C CA . ARG A 1 269 ? -25.412 -28.803 22.323 1.00 47.50 269 ARG A CA 1
ATOM 2134 C C . ARG A 1 269 ? -26.660 -28.413 21.525 1.00 47.50 269 ARG A C 1
ATOM 2136 O O . ARG A 1 269 ? -26.560 -27.870 20.435 1.00 47.50 269 ARG A O 1
ATOM 2143 N N . VAL A 1 270 ? -27.833 -28.720 22.067 1.00 54.38 270 VAL A N 1
ATOM 2144 C CA . VAL A 1 270 ? -29.109 -28.256 21.507 1.00 54.38 270 VAL A CA 1
ATOM 2145 C C . VAL A 1 270 ? -29.333 -26.817 21.975 1.00 54.38 270 VAL A C 1
ATOM 2147 O O . VAL A 1 270 ? -29.410 -26.567 23.181 1.00 54.38 270 VAL A O 1
ATOM 2150 N N . GLN A 1 271 ? -29.374 -25.871 21.038 1.00 49.19 271 GLN A N 1
ATOM 2151 C CA . GLN A 1 271 ? -29.862 -24.512 21.274 1.00 49.19 271 GLN A CA 1
ATOM 2152 C C . GLN A 1 271 ? -31.373 -24.482 21.023 1.00 49.19 271 GLN A C 1
ATOM 2154 O O . GLN A 1 271 ? -31.871 -25.199 20.159 1.00 49.19 271 GLN A O 1
ATOM 2159 N N . ASN A 1 272 ? -32.105 -23.678 21.795 1.00 45.75 272 ASN A N 1
ATOM 2160 C CA . ASN A 1 272 ? -33.507 -23.415 21.489 1.00 45.75 272 ASN A CA 1
ATOM 2161 C C . ASN A 1 272 ? -33.541 -22.416 20.331 1.00 45.75 272 ASN A C 1
ATOM 2163 O O . ASN A 1 272 ? -33.008 -21.317 20.482 1.00 45.75 272 ASN A O 1
ATOM 2167 N N . TYR A 1 273 ? -34.177 -22.788 19.229 1.00 49.84 273 TYR A N 1
ATOM 2168 C CA . TYR A 1 273 ? -34.565 -21.859 18.178 1.00 49.84 273 TYR A CA 1
ATOM 2169 C C . TYR A 1 273 ? -36.075 -21.635 18.276 1.00 49.84 273 TYR A C 1
ATOM 2171 O O . TYR A 1 273 ? -36.837 -22.560 18.578 1.00 49.84 273 TYR A O 1
ATOM 2179 N N . MET A 1 274 ? -36.493 -20.383 18.118 1.00 41.12 274 MET A N 1
ATOM 2180 C CA . MET A 1 274 ? -37.863 -20.085 17.723 1.00 41.12 274 MET A CA 1
ATOM 2181 C C . MET A 1 274 ? -37.881 -20.268 16.209 1.00 41.12 274 MET A C 1
ATOM 2183 O O . MET A 1 274 ? -37.106 -19.619 15.514 1.00 41.12 274 MET A O 1
ATOM 2187 N N . GLU A 1 275 ? -38.670 -21.219 15.714 1.00 42.25 275 GLU A N 1
ATOM 2188 C CA . GLU A 1 275 ? -39.105 -21.163 14.322 1.00 42.25 275 GLU A CA 1
ATOM 2189 C C . GLU A 1 275 ? -40.112 -20.019 14.263 1.00 42.25 275 GLU A C 1
ATOM 2191 O O . GLU A 1 275 ? -41.274 -20.185 14.637 1.00 42.25 275 GLU A O 1
ATOM 2196 N N . ASP A 1 276 ? -39.636 -18.833 13.895 1.00 39.59 276 ASP A N 1
ATOM 2197 C CA . ASP A 1 276 ? -40.527 -17.753 13.502 1.00 39.59 276 ASP A CA 1
ATOM 2198 C C . ASP A 1 276 ? -41.134 -18.173 12.158 1.00 39.59 276 ASP A C 1
ATOM 2200 O O . ASP A 1 276 ? -40.469 -18.166 11.127 1.00 39.59 276 ASP A O 1
ATOM 2204 N N . GLN A 1 277 ? -42.393 -18.614 12.183 1.00 46.41 277 GLN A N 1
ATOM 2205 C CA . GLN A 1 277 ? -43.146 -19.013 10.988 1.00 46.41 277 GLN A CA 1
ATOM 2206 C C . GLN A 1 277 ? -43.598 -17.827 10.119 1.00 46.41 277 GLN A C 1
ATOM 2208 O O . GLN A 1 277 ? -44.391 -18.026 9.212 1.00 46.41 277 GLN A O 1
ATOM 2213 N N . ASP A 1 278 ? -43.070 -16.623 10.335 1.00 48.72 278 ASP A N 1
ATOM 2214 C CA . ASP A 1 278 ? -43.366 -15.444 9.522 1.00 48.72 278 ASP A CA 1
ATOM 2215 C C . ASP A 1 278 ? -42.124 -14.535 9.469 1.00 48.72 278 ASP A C 1
ATOM 2217 O O . ASP A 1 278 ? -41.970 -13.615 10.275 1.00 48.72 278 ASP A O 1
ATOM 2221 N N . GLU A 1 279 ? -41.207 -14.772 8.524 1.00 43.72 279 GLU A N 1
ATOM 2222 C CA . GLU A 1 279 ? -40.149 -13.799 8.223 1.00 43.72 279 GLU A CA 1
ATOM 2223 C C . GLU A 1 279 ? -40.760 -12.588 7.501 1.00 43.72 279 GLU A C 1
ATOM 2225 O O . GLU A 1 279 ? -40.797 -12.500 6.273 1.00 43.72 279 GLU A O 1
ATOM 2230 N N . SER A 1 280 ? -41.249 -11.610 8.262 1.00 52.19 280 SER A N 1
ATOM 2231 C CA . SER A 1 280 ? -41.538 -10.291 7.706 1.00 52.19 280 SER A CA 1
ATOM 2232 C C . SER A 1 280 ? -40.215 -9.608 7.343 1.00 52.19 280 SER A C 1
ATOM 2234 O O . SER A 1 280 ? -39.499 -9.115 8.217 1.00 52.19 280 SER A O 1
ATOM 2236 N N . ILE A 1 281 ? -39.882 -9.572 6.051 1.00 52.44 281 ILE A N 1
ATOM 2237 C CA . ILE A 1 281 ? -38.716 -8.843 5.539 1.00 52.44 281 ILE A CA 1
ATOM 2238 C C . ILE A 1 281 ? -38.940 -7.341 5.764 1.00 52.44 281 ILE A C 1
ATOM 2240 O O . ILE A 1 281 ? -39.832 -6.727 5.174 1.00 52.44 281 ILE A O 1
ATOM 2244 N N . PHE A 1 282 ? -38.118 -6.723 6.613 1.00 55.31 282 PHE A N 1
ATOM 2245 C CA . PHE A 1 282 ? -38.146 -5.276 6.824 1.00 55.31 282 PHE A CA 1
ATOM 2246 C C . PHE A 1 282 ? -37.404 -4.564 5.684 1.00 55.31 282 PHE A C 1
ATOM 2248 O O . PHE A 1 282 ? -36.205 -4.751 5.498 1.00 55.31 282 PHE A O 1
ATOM 2255 N N . CYS A 1 283 ? -38.110 -3.715 4.933 1.00 57.59 283 CYS A N 1
ATOM 2256 C CA . CYS A 1 283 ? -37.541 -2.894 3.862 1.00 57.59 283 CYS A CA 1
ATOM 2257 C C . CYS A 1 283 ? -37.548 -1.411 4.263 1.00 57.59 283 CYS A C 1
ATOM 2259 O O . CYS A 1 283 ? -38.584 -0.875 4.662 1.00 57.59 283 CYS A O 1
ATOM 2261 N N . ILE A 1 284 ? -36.405 -0.732 4.121 1.00 64.50 284 ILE A N 1
ATOM 2262 C CA . ILE A 1 284 ? -36.321 0.727 4.243 1.00 64.50 284 ILE A CA 1
ATOM 2263 C C . ILE A 1 284 ? -36.729 1.327 2.896 1.00 64.50 284 ILE A C 1
ATOM 2265 O O . ILE A 1 284 ? -35.964 1.299 1.934 1.00 64.50 284 ILE A O 1
ATOM 2269 N N . LYS A 1 285 ? -37.944 1.873 2.821 1.00 61.31 285 LYS A N 1
ATOM 2270 C CA . LYS A 1 285 ? -38.406 2.617 1.645 1.00 61.31 285 LYS A CA 1
ATOM 2271 C C . LYS A 1 285 ? -37.875 4.047 1.710 1.00 61.31 285 LYS A C 1
ATOM 2273 O O . LYS A 1 285 ? -38.099 4.748 2.693 1.00 61.31 285 LYS A O 1
ATOM 2278 N N . SER A 1 286 ? -37.172 4.477 0.667 1.00 60.81 286 SER A N 1
ATOM 2279 C CA . SER A 1 286 ? -36.865 5.890 0.453 1.00 60.81 286 SER A CA 1
ATOM 2280 C C . SER A 1 286 ? -37.964 6.478 -0.425 1.00 60.81 286 SER A C 1
ATOM 2282 O O . SER A 1 286 ? -38.049 6.163 -1.612 1.00 60.81 286 SER A O 1
ATOM 2284 N N . ASP A 1 287 ? -38.834 7.296 0.162 1.00 63.53 287 ASP A N 1
ATOM 2285 C CA . ASP A 1 287 ? -39.856 8.003 -0.604 1.00 63.53 287 ASP A CA 1
ATOM 2286 C C . ASP A 1 287 ? -39.186 9.041 -1.522 1.00 63.53 287 ASP A C 1
ATOM 2288 O O . ASP A 1 287 ? -38.432 9.902 -1.069 1.00 63.53 287 ASP A O 1
ATOM 2292 N N . GLY A 1 288 ? -39.461 8.957 -2.828 1.00 67.19 288 GLY A N 1
ATOM 2293 C CA . GLY A 1 288 ? -39.105 9.991 -3.810 1.00 67.19 288 GLY A CA 1
ATOM 2294 C C . GLY A 1 288 ? -37.977 9.659 -4.795 1.00 67.19 288 GLY A C 1
ATOM 2295 O O . GLY A 1 288 ? -37.809 10.395 -5.767 1.00 67.19 288 GLY A O 1
ATOM 2296 N N . LEU A 1 289 ? -37.247 8.552 -4.624 1.00 72.69 289 LEU A N 1
ATOM 2297 C CA . LEU A 1 289 ? -36.223 8.116 -5.584 1.00 72.69 289 LEU A CA 1
ATOM 2298 C C . LEU A 1 289 ? -36.730 6.949 -6.435 1.00 72.69 289 LEU A C 1
ATOM 2300 O O . LEU A 1 289 ? -37.180 5.928 -5.917 1.00 72.69 289 LEU A O 1
ATOM 2304 N N . LYS A 1 290 ? -36.655 7.093 -7.763 1.00 78.56 290 LYS A N 1
ATOM 2305 C CA . LYS A 1 290 ? -36.980 5.997 -8.683 1.00 78.56 290 LYS A CA 1
ATOM 2306 C C . LYS A 1 290 ? -35.856 4.953 -8.640 1.00 78.56 290 LYS A C 1
ATOM 2308 O O . LYS A 1 290 ? -34.693 5.348 -8.745 1.00 78.56 290 LYS A O 1
ATOM 2313 N N . PRO A 1 291 ? -36.172 3.651 -8.528 1.00 81.75 291 PRO A N 1
ATOM 2314 C CA . PRO A 1 291 ? -35.158 2.609 -8.596 1.00 81.75 291 PRO A CA 1
ATOM 2315 C C . PRO A 1 291 ? -34.400 2.666 -9.925 1.00 81.75 291 PRO A C 1
ATOM 2317 O O . PRO A 1 291 ? -34.994 2.889 -10.983 1.00 81.75 291 PRO A O 1
ATOM 2320 N N . ILE A 1 292 ? -33.086 2.466 -9.863 1.00 87.81 292 ILE A N 1
ATOM 2321 C CA . ILE A 1 292 ? -32.238 2.353 -11.049 1.00 87.81 292 ILE A CA 1
ATOM 2322 C C . ILE A 1 292 ? -32.298 0.903 -11.514 1.00 87.81 292 ILE A C 1
ATOM 2324 O O . ILE A 1 292 ? -32.019 -0.002 -10.731 1.00 87.81 292 ILE A O 1
ATOM 2328 N N . TYR A 1 293 ? -32.632 0.693 -12.783 1.00 90.25 293 TYR A N 1
ATOM 2329 C CA . TYR A 1 293 ? -32.666 -0.626 -13.402 1.00 90.25 293 TYR A CA 1
ATOM 2330 C C . TYR A 1 293 ? -31.546 -0.762 -14.429 1.00 90.25 293 TYR A C 1
ATOM 2332 O O . TYR A 1 293 ? -31.292 0.163 -15.202 1.00 90.25 293 TYR A O 1
ATOM 2340 N N . LEU A 1 294 ? -30.898 -1.923 -14.451 1.00 91.25 294 LEU A N 1
ATOM 2341 C CA . LEU A 1 294 ? -29.842 -2.261 -15.398 1.00 91.25 294 LEU A CA 1
ATOM 2342 C C . LEU A 1 294 ? -30.197 -3.539 -16.167 1.00 91.25 294 LEU A C 1
ATOM 2344 O O . LEU A 1 294 ? -30.727 -4.482 -15.574 1.00 91.25 294 LEU A O 1
ATOM 2348 N N . PRO A 1 295 ? -29.900 -3.602 -17.475 1.00 91.19 295 PRO A N 1
ATOM 2349 C CA . PRO A 1 295 ? -29.989 -4.842 -18.226 1.00 91.19 295 PRO A CA 1
ATOM 2350 C C . PRO A 1 295 ? -28.818 -5.764 -17.854 1.00 91.19 295 PRO A C 1
ATOM 2352 O O . PRO A 1 295 ? -27.655 -5.394 -18.010 1.00 91.19 295 PRO A O 1
ATOM 2355 N N . ILE A 1 296 ? -29.122 -6.973 -17.392 1.00 90.00 296 ILE A N 1
ATOM 2356 C CA . ILE A 1 296 ? -28.157 -8.015 -17.034 1.00 90.00 296 ILE A CA 1
ATOM 2357 C C . ILE A 1 296 ? -28.456 -9.261 -17.865 1.00 90.00 296 ILE A C 1
ATOM 2359 O O . ILE A 1 296 ? -29.607 -9.678 -17.986 1.00 90.00 296 ILE A O 1
ATOM 2363 N N . THR A 1 297 ? -27.415 -9.867 -18.431 1.00 89.62 297 THR A N 1
ATOM 2364 C CA . THR A 1 297 ? -27.532 -11.135 -19.155 1.00 89.62 297 THR A CA 1
ATOM 2365 C C . THR A 1 297 ? -27.246 -12.293 -18.207 1.00 89.62 297 THR A C 1
ATOM 2367 O O . THR A 1 297 ? -26.136 -12.415 -17.694 1.00 89.62 297 THR A O 1
ATOM 2370 N N . VAL A 1 298 ? -28.237 -13.157 -17.996 1.00 85.94 298 VAL A N 1
ATOM 2371 C CA . VAL A 1 298 ? -28.148 -14.360 -17.161 1.00 85.94 298 VAL A CA 1
ATOM 2372 C C . VAL A 1 298 ? -28.489 -15.562 -18.043 1.00 85.94 298 VAL A C 1
ATOM 2374 O O . VAL A 1 298 ? -29.548 -15.587 -18.662 1.00 85.94 298 VAL A O 1
ATOM 2377 N N . PHE A 1 299 ? -27.579 -16.536 -18.157 1.00 84.00 299 PHE A N 1
ATOM 2378 C CA . PHE A 1 299 ? -27.731 -17.716 -19.031 1.00 84.00 299 PHE A CA 1
ATOM 2379 C C . PHE A 1 299 ? -28.182 -17.375 -20.469 1.00 84.00 299 PHE A C 1
ATOM 2381 O O . PHE A 1 299 ? -29.117 -17.969 -21.000 1.00 84.00 299 PHE A O 1
ATOM 2388 N N . ASN A 1 300 ? -27.538 -16.383 -21.096 1.00 83.12 300 ASN A N 1
ATOM 2389 C CA . ASN A 1 300 ? -27.869 -15.860 -22.434 1.00 83.12 300 ASN A CA 1
ATOM 2390 C C . ASN A 1 300 ? -29.280 -15.259 -22.596 1.00 83.12 300 ASN A C 1
ATOM 2392 O O . ASN A 1 300 ? -29.672 -14.924 -23.713 1.00 83.12 300 ASN A O 1
ATOM 2396 N N . LYS A 1 301 ? -30.025 -15.056 -21.506 1.00 85.75 301 LYS A N 1
ATOM 2397 C CA . LYS A 1 301 ? -31.284 -14.305 -21.489 1.00 85.75 301 LYS A CA 1
ATOM 2398 C C . LYS A 1 301 ? -31.048 -12.937 -20.850 1.00 85.75 301 LYS A C 1
ATOM 2400 O O . LYS A 1 301 ? -30.339 -12.826 -19.852 1.00 85.75 301 LYS A O 1
ATOM 2405 N N . GLN A 1 302 ? -31.606 -11.883 -21.439 1.00 90.62 302 GLN A N 1
ATOM 2406 C CA . GLN A 1 302 ? -31.451 -10.520 -20.936 1.00 90.62 302 GLN A CA 1
ATOM 2407 C C . GLN A 1 302 ? -32.627 -10.159 -20.026 1.00 90.62 302 GLN A C 1
ATOM 2409 O O . GLN A 1 302 ? -33.783 -10.264 -20.427 1.00 90.62 302 GLN A O 1
ATOM 2414 N N . PHE A 1 303 ? -32.322 -9.700 -18.817 1.00 90.44 303 PHE A N 1
ATOM 2415 C CA . PHE A 1 303 ? -33.298 -9.325 -17.799 1.00 90.44 303 PHE A CA 1
ATOM 2416 C C . PHE A 1 303 ? -32.989 -7.936 -17.250 1.00 90.44 303 PHE A C 1
ATOM 2418 O O . PHE A 1 303 ? -31.844 -7.494 -17.265 1.00 90.44 303 PHE A O 1
ATOM 2425 N N . SER A 1 304 ? -34.003 -7.240 -16.744 1.00 90.38 304 SER A N 1
ATOM 2426 C CA . SER A 1 304 ? -33.819 -5.948 -16.087 1.00 90.38 304 SER A CA 1
ATOM 2427 C C . SER A 1 304 ? -33.839 -6.134 -14.574 1.00 90.38 304 SER A C 1
ATOM 2429 O O . SER A 1 304 ? -34.839 -6.585 -14.023 1.00 90.38 304 SER A O 1
ATOM 2431 N N . PHE A 1 305 ? -32.734 -5.797 -13.914 1.00 89.94 305 PHE A N 1
A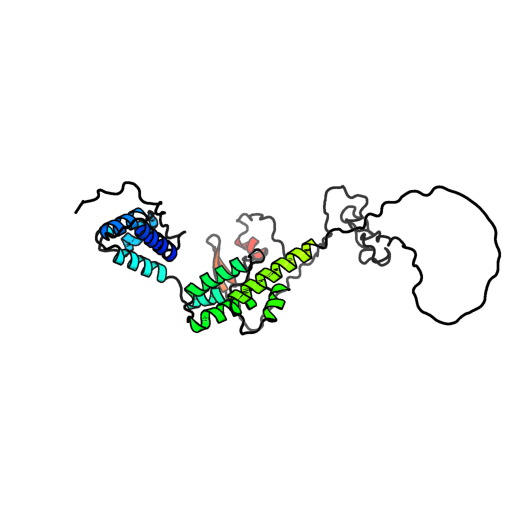TOM 2432 C CA . PHE A 1 305 ? -32.572 -5.915 -12.467 1.00 89.94 305 PHE A CA 1
ATOM 2433 C C . PHE A 1 305 ? -32.435 -4.538 -11.831 1.00 89.94 305 PHE A C 1
ATOM 2435 O O . PHE A 1 305 ? -31.783 -3.653 -12.387 1.00 89.94 305 PHE A O 1
ATOM 2442 N N . GLN A 1 306 ? -33.016 -4.364 -10.646 1.00 88.31 306 GLN A N 1
ATOM 2443 C CA . GLN A 1 306 ? -32.756 -3.186 -9.827 1.00 88.31 306 GLN A CA 1
ATOM 2444 C C . GLN A 1 306 ? -31.300 -3.219 -9.337 1.00 88.31 306 GLN A C 1
ATOM 2446 O O . GLN A 1 306 ? -30.845 -4.223 -8.792 1.00 88.31 306 GLN A O 1
ATOM 2451 N N . LEU A 1 307 ? -30.570 -2.119 -9.524 1.00 86.94 307 LEU A N 1
ATOM 2452 C CA . LEU A 1 307 ? -29.219 -1.965 -8.999 1.00 86.94 307 LEU A CA 1
ATOM 2453 C C . LEU A 1 307 ? -29.281 -1.716 -7.489 1.00 86.94 307 LEU A C 1
ATOM 2455 O O . LEU A 1 307 ? -29.726 -0.655 -7.052 1.00 86.94 307 LEU A O 1
ATOM 2459 N N . ASP A 1 308 ? -28.776 -2.672 -6.714 1.00 84.00 308 ASP A N 1
ATOM 2460 C CA . ASP A 1 308 ? -28.538 -2.531 -5.280 1.00 84.00 308 ASP A CA 1
ATOM 2461 C C . ASP A 1 308 ? -27.042 -2.711 -4.990 1.00 84.00 308 ASP A C 1
ATOM 2463 O O . ASP A 1 308 ? -26.514 -3.821 -5.012 1.00 84.00 308 ASP A O 1
ATOM 2467 N N . SER A 1 309 ? -26.337 -1.601 -4.752 1.00 82.69 309 SER A N 1
ATOM 2468 C CA . SER A 1 309 ? -24.908 -1.614 -4.414 1.00 82.69 309 SER A CA 1
ATOM 2469 C C . SER A 1 309 ? -24.629 -2.009 -2.959 1.00 82.69 309 SER A C 1
ATOM 2471 O O . SER A 1 309 ? -23.466 -2.183 -2.594 1.00 82.69 309 SER A O 1
ATOM 2473 N N . GLY A 1 310 ? -25.669 -2.131 -2.125 1.00 77.94 310 GLY A N 1
ATOM 2474 C CA . GLY A 1 310 ? -25.573 -2.551 -0.728 1.00 77.94 310 GLY A CA 1
ATOM 2475 C C . GLY A 1 310 ? -25.680 -4.063 -0.526 1.00 77.94 310 GLY A C 1
ATOM 2476 O O . GLY A 1 310 ? -25.356 -4.549 0.559 1.00 77.94 310 GLY A O 1
ATOM 2477 N N . ALA A 1 311 ? -26.096 -4.813 -1.549 1.00 79.06 311 ALA A N 1
ATOM 2478 C CA . ALA A 1 311 ? -26.239 -6.261 -1.490 1.00 79.06 311 ALA A CA 1
ATOM 2479 C C . ALA A 1 311 ? -24.993 -6.977 -2.038 1.00 79.06 311 ALA A C 1
ATOM 2481 O O . ALA A 1 311 ? -24.503 -6.680 -3.126 1.00 79.06 311 ALA A O 1
ATOM 2482 N N . SER A 1 312 ? -24.483 -7.962 -1.293 1.00 75.56 312 SER A N 1
ATOM 2483 C CA . SER A 1 312 ? -23.395 -8.843 -1.752 1.00 75.56 312 SER A CA 1
ATOM 2484 C C . SER A 1 312 ? -23.877 -9.965 -2.674 1.00 75.56 312 SER A C 1
ATOM 2486 O O . SER A 1 312 ? -23.064 -10.622 -3.322 1.00 75.56 312 SER A O 1
ATOM 2488 N N . VAL A 1 313 ? -25.190 -10.197 -2.717 1.00 78.75 313 VAL A N 1
ATOM 2489 C CA . VAL A 1 313 ? -25.847 -11.220 -3.527 1.00 78.75 313 VAL A CA 1
ATOM 2490 C C . VAL A 1 313 ? -27.041 -10.611 -4.245 1.00 78.75 313 VAL A C 1
ATOM 2492 O O . VAL A 1 313 ? -27.759 -9.783 -3.688 1.00 78.75 313 VAL A O 1
ATOM 2495 N N . SER A 1 314 ? -27.264 -11.034 -5.485 1.00 82.31 314 SER A N 1
ATOM 2496 C CA . SER A 1 314 ? -28.486 -10.705 -6.214 1.00 82.31 314 SER A CA 1
ATOM 2497 C C . SER A 1 314 ? -29.582 -11.686 -5.825 1.00 82.31 314 SER A C 1
ATOM 2499 O O . SER A 1 314 ? -29.354 -12.894 -5.785 1.00 82.31 314 SER A O 1
ATOM 2501 N N . VAL A 1 315 ? -30.772 -11.164 -5.553 1.00 83.00 315 VAL A N 1
ATOM 2502 C CA . VAL A 1 315 ? -31.947 -11.957 -5.192 1.00 83.00 315 VAL A CA 1
ATOM 2503 C C . VAL A 1 315 ? -33.005 -11.838 -6.282 1.00 83.00 315 VAL A C 1
ATOM 2505 O O . VAL A 1 315 ? -33.156 -10.788 -6.908 1.00 83.00 315 VAL A O 1
ATOM 2508 N N . VAL A 1 316 ? -33.732 -12.925 -6.514 1.00 83.12 316 VAL A N 1
ATOM 2509 C CA . VAL A 1 316 ? -34.916 -12.979 -7.378 1.00 83.12 316 VAL A CA 1
ATOM 2510 C C . VAL A 1 316 ? -36.056 -13.607 -6.593 1.00 83.12 316 VAL A C 1
ATOM 2512 O O . VAL A 1 316 ? -35.806 -14.364 -5.655 1.00 83.12 316 VAL A O 1
ATOM 2515 N N . SER A 1 317 ? -37.298 -13.296 -6.964 1.00 81.00 317 SER A N 1
ATOM 2516 C CA . SER A 1 317 ? -38.442 -13.992 -6.380 1.00 81.00 317 SER A CA 1
ATOM 2517 C C . SER A 1 317 ? -38.509 -15.435 -6.881 1.00 81.00 317 SER A C 1
ATOM 2519 O O . SER A 1 317 ? -37.981 -15.766 -7.950 1.00 81.00 317 SER A O 1
ATOM 2521 N N . GLU A 1 318 ? -39.170 -16.294 -6.111 1.00 78.06 318 GLU A N 1
ATOM 2522 C CA . GLU A 1 318 ? -39.379 -17.687 -6.495 1.00 78.06 318 GLU A CA 1
ATOM 2523 C C . GLU A 1 318 ? -40.196 -17.786 -7.791 1.00 78.06 318 GLU A C 1
ATOM 2525 O O . GLU A 1 318 ? -39.841 -18.550 -8.686 1.00 78.06 318 GLU A O 1
ATOM 2530 N N . GLU A 1 319 ? -41.218 -16.942 -7.958 1.00 82.19 319 GLU A N 1
ATOM 2531 C CA . GLU A 1 319 ? -42.040 -16.926 -9.172 1.00 82.19 319 GLU A CA 1
ATOM 2532 C C . GLU A 1 319 ? -41.221 -16.511 -10.401 1.00 82.19 319 GLU A C 1
ATOM 2534 O O . GLU A 1 319 ? -41.396 -17.061 -11.494 1.00 82.19 319 GLU A O 1
ATOM 2539 N N . PHE A 1 320 ? -40.298 -15.554 -10.233 1.00 86.75 320 PHE A N 1
ATOM 2540 C CA . PHE A 1 320 ? -39.385 -15.147 -11.298 1.00 86.75 320 PHE A CA 1
ATOM 2541 C C . PHE A 1 320 ? -38.445 -16.290 -11.684 1.00 86.75 320 PHE A C 1
ATOM 2543 O O . PHE A 1 320 ? -38.232 -16.523 -12.876 1.00 86.75 320 PHE A O 1
ATOM 2550 N N . TRP A 1 321 ? -37.897 -17.003 -10.695 1.00 85.00 321 TRP A N 1
ATOM 2551 C CA . TRP A 1 321 ? -37.045 -18.165 -10.927 1.00 85.00 321 TRP A CA 1
ATOM 2552 C C . TRP A 1 321 ? -37.788 -19.253 -11.707 1.00 85.00 321 TRP A C 1
ATOM 2554 O O . TRP A 1 321 ? -37.329 -19.643 -12.779 1.00 85.00 321 TRP A O 1
ATOM 2564 N N . GLN A 1 322 ? -38.962 -19.667 -11.224 1.00 85.12 322 GLN A N 1
ATOM 2565 C CA . GLN A 1 322 ? -39.792 -20.689 -11.867 1.00 85.12 322 GLN A CA 1
ATOM 2566 C C . GLN A 1 322 ? -40.143 -20.304 -13.314 1.00 85.12 322 GLN A C 1
ATOM 2568 O O . GLN A 1 322 ? -40.022 -21.105 -14.231 1.00 85.12 322 GLN A O 1
ATOM 2573 N N . SER A 1 323 ? -40.482 -19.038 -13.565 1.00 87.00 323 SER A N 1
ATOM 2574 C CA . SER A 1 323 ? -40.912 -18.608 -14.903 1.00 87.00 323 SER A CA 1
ATOM 2575 C C . SER A 1 323 ? -39.774 -18.478 -15.925 1.00 87.00 323 SER A C 1
ATOM 2577 O O . SER A 1 323 ? -40.027 -18.517 -17.128 1.00 87.00 323 SER A O 1
ATOM 2579 N N . ASN A 1 324 ? -38.528 -18.257 -15.487 1.00 84.56 324 ASN A N 1
ATOM 2580 C CA . ASN A 1 324 ? -37.444 -17.836 -16.389 1.00 84.56 324 ASN A CA 1
ATOM 2581 C C . ASN A 1 324 ? -36.211 -18.749 -16.377 1.00 84.56 324 ASN A C 1
ATOM 2583 O O . ASN A 1 324 ? -35.484 -18.802 -17.380 1.00 84.56 324 ASN A O 1
ATOM 2587 N N . LEU A 1 325 ? -35.963 -19.424 -15.252 1.00 85.00 325 LEU A N 1
ATOM 2588 C CA . LEU A 1 325 ? -34.702 -20.086 -14.913 1.00 85.00 325 LEU A CA 1
ATOM 2589 C C . LEU A 1 325 ? -34.883 -21.506 -14.343 1.00 85.00 325 LEU A C 1
ATOM 2591 O O . LEU A 1 325 ? -33.889 -22.111 -13.957 1.00 85.00 325 LEU A O 1
ATOM 2595 N N . GLU A 1 326 ? -36.097 -22.066 -14.330 1.00 82.56 326 GLU A N 1
ATOM 2596 C CA . GLU A 1 326 ? -36.395 -23.401 -13.770 1.00 82.56 326 GLU A CA 1
ATOM 2597 C C . GLU A 1 326 ? -35.563 -24.537 -14.388 1.00 82.56 326 GLU A C 1
ATOM 2599 O O . GLU A 1 326 ? -35.222 -25.507 -13.717 1.00 82.56 326 GLU A O 1
ATOM 2604 N N . GLU A 1 327 ? -35.163 -24.389 -15.653 1.00 81.56 327 GLU A N 1
ATOM 2605 C CA . GLU A 1 327 ? -34.296 -25.338 -16.364 1.00 81.56 327 GLU A CA 1
ATOM 2606 C C . GLU A 1 327 ? -32.863 -25.404 -15.797 1.00 81.56 327 GLU A C 1
ATOM 2608 O O . GLU A 1 327 ? -32.094 -26.298 -16.152 1.00 81.56 327 GLU A O 1
ATOM 2613 N N . GLN A 1 328 ? -32.469 -24.449 -14.949 1.00 80.06 328 GLN A N 1
ATOM 2614 C CA . GLN A 1 328 ? -31.134 -24.374 -14.363 1.00 80.06 328 GLN A CA 1
ATOM 2615 C C . GLN A 1 328 ? -31.095 -25.093 -13.011 1.00 80.06 328 GLN A C 1
ATOM 2617 O O . GLN A 1 328 ? -31.968 -24.929 -12.163 1.00 80.06 328 GLN A O 1
ATOM 2622 N N . SER A 1 329 ? -30.047 -25.877 -12.759 1.00 74.62 329 SER A N 1
ATOM 2623 C CA . SER A 1 329 ? -29.880 -26.556 -11.471 1.00 74.62 329 SER A CA 1
ATOM 2624 C C . SER A 1 329 ? -29.483 -25.567 -10.372 1.00 74.62 329 SER A C 1
ATOM 2626 O O . SER A 1 329 ? -28.436 -24.921 -10.472 1.00 74.62 329 SER A O 1
ATOM 2628 N N . LEU A 1 330 ? -30.257 -25.504 -9.286 1.00 73.38 330 LEU A N 1
ATOM 2629 C CA . LEU A 1 330 ? -29.849 -24.789 -8.078 1.00 73.38 330 LEU A CA 1
ATOM 2630 C C . LEU A 1 330 ? -28.702 -25.538 -7.393 1.00 73.38 330 LEU A C 1
ATOM 2632 O O . LEU A 1 330 ? -28.827 -26.707 -7.025 1.00 73.38 330 LEU A O 1
ATOM 2636 N N . ILE A 1 331 ? -27.581 -24.850 -7.185 1.00 67.19 331 ILE A N 1
ATOM 2637 C CA . ILE A 1 331 ? -26.518 -25.351 -6.317 1.00 67.19 331 ILE A CA 1
ATOM 2638 C C . ILE A 1 331 ? -26.979 -25.112 -4.880 1.00 67.19 331 ILE A C 1
ATOM 2640 O O . ILE A 1 331 ? -27.051 -23.973 -4.424 1.00 67.19 331 ILE A O 1
ATOM 2644 N N . LEU A 1 332 ? -27.289 -26.190 -4.160 1.00 49.75 332 LEU A N 1
ATOM 2645 C CA . LEU A 1 332 ? -27.582 -26.151 -2.729 1.00 49.75 332 LEU A CA 1
ATOM 2646 C C . LEU A 1 332 ? -26.300 -25.785 -1.961 1.00 49.75 332 LEU A C 1
ATOM 2648 O O . LEU A 1 332 ? -25.560 -26.650 -1.490 1.00 49.75 332 LEU A O 1
ATOM 2652 N N . SER A 1 333 ? -26.001 -24.489 -1.845 1.00 41.38 333 SER A N 1
ATOM 2653 C CA . SER A 1 333 ? -24.981 -24.019 -0.914 1.00 41.38 333 SER A CA 1
ATOM 2654 C C . SER A 1 333 ? -25.573 -24.036 0.490 1.00 41.38 333 SER A C 1
ATOM 2656 O O . SER A 1 333 ? -26.449 -23.240 0.832 1.00 41.38 333 SER A O 1
ATOM 2658 N N . VAL A 1 334 ? -25.096 -24.967 1.308 1.00 42.56 334 VAL A N 1
ATOM 2659 C CA . VAL A 1 334 ? -25.384 -25.017 2.739 1.00 42.56 334 VAL A CA 1
ATOM 2660 C C . VAL A 1 334 ? -24.959 -23.675 3.353 1.00 42.56 334 VAL A C 1
ATOM 2662 O O . VAL A 1 334 ? -23.789 -23.309 3.292 1.00 42.56 334 VAL A O 1
ATOM 2665 N N . VAL A 1 335 ? -25.925 -22.991 3.980 1.00 37.00 335 VAL A N 1
ATOM 2666 C CA . VAL A 1 335 ? -25.791 -21.805 4.851 1.00 37.00 335 VAL A CA 1
ATOM 2667 C C . VAL A 1 335 ? -25.828 -20.424 4.168 1.00 37.00 335 VAL A C 1
ATOM 2669 O O . VAL A 1 335 ? -24.809 -19.748 4.055 1.00 37.00 335 VAL A O 1
ATOM 2672 N N . VAL A 1 336 ? -27.034 -19.905 3.906 1.00 35.34 336 VAL A N 1
ATOM 2673 C CA . VAL A 1 336 ? -27.299 -18.476 4.161 1.00 35.34 336 VAL A CA 1
ATOM 2674 C C . VAL A 1 336 ? -27.678 -18.376 5.638 1.00 35.34 336 VAL A C 1
ATOM 2676 O O . VAL A 1 336 ? -28.796 -18.687 6.031 1.00 35.34 336 VAL A O 1
ATOM 2679 N N . LYS A 1 337 ? -26.708 -18.045 6.493 1.00 35.41 337 LYS A N 1
ATOM 2680 C CA . LYS A 1 337 ? -26.993 -17.612 7.865 1.00 35.41 337 LYS A CA 1
ATOM 2681 C C . LYS A 1 337 ? -27.440 -16.162 7.757 1.00 35.41 337 LYS A C 1
ATOM 2683 O O . LYS A 1 337 ? -26.608 -15.312 7.443 1.00 35.41 337 LYS A O 1
ATOM 2688 N N . SER A 1 338 ? -28.720 -15.895 7.992 1.00 32.22 338 SER A N 1
ATOM 2689 C CA . SER A 1 338 ? -29.146 -14.559 8.396 1.00 32.22 338 SER A CA 1
ATOM 2690 C C . SER A 1 338 ? -28.364 -14.172 9.661 1.00 32.22 338 SER A C 1
ATOM 2692 O O . SER A 1 338 ? -28.104 -15.015 10.529 1.00 32.22 338 SER A O 1
ATOM 2694 N N . LEU A 1 339 ? -27.863 -12.936 9.687 1.00 31.66 339 LEU A N 1
ATOM 2695 C CA . LEU A 1 339 ? -27.158 -12.357 10.834 1.00 31.66 339 LEU A CA 1
ATOM 2696 C C . LEU A 1 339 ? -28.138 -11.925 11.921 1.00 31.66 339 LEU A C 1
ATOM 2698 O O . LEU A 1 339 ? -29.202 -11.384 11.549 1.00 31.66 339 LEU A O 1
#

Sequence (339 aa):
MTKEGPRSSYYGQLREFNPVVSDWTVYKRRMDNYFIVNAITDDNFKRAMLLTALDEEAYKLIFNLCLPIAPEDKSFTELTELFDKHFKTCESAFVARQRFYAATRNSQESAAEFAARLRGLACKSEFPEAVLDMTLRDRFIMGFGKGPVQDRLFEEKISVSFADAVSVASRKMTTHSLQKQVQVKLEPEVLKVSQGKGSSRFKPQFKPSVTPGAQKSAKGEVKSLQRCEVCGRGNHMAQDCRFKDYKCHVCGVQGHLAPVCSRKRDGHRVQNYMEDQDESIFCIKSDGLKPIYLPITVFNKQFSFQLDSGASVSVVSEEFWQSNLEEQSLILSVVVKSL

pLDDT: mean 75.43, std 20.45, range [27.38, 94.88]

Solvent-accessible surface area (backbone atoms only — not comparable to full-atom values): 22104 Å² total; per-residue (Å²): 136,83,81,78,71,84,76,92,69,69,82,75,79,85,68,73,42,43,76,88,84,47,57,64,74,62,49,51,56,52,50,52,50,46,31,60,78,58,68,61,75,57,52,70,57,52,31,52,52,52,63,72,28,36,35,75,67,38,43,53,49,50,41,66,72,34,61,98,48,58,61,87,79,52,54,40,66,59,55,52,50,52,50,48,55,63,65,64,70,75,63,57,43,65,58,30,40,50,52,47,74,65,49,59,49,55,94,88,54,51,52,65,58,44,52,51,52,51,51,60,33,46,72,56,27,77,61,57,76,92,49,40,52,58,53,51,30,54,46,50,52,73,21,50,48,94,50,81,47,34,56,58,54,67,73,52,64,92,84,60,49,39,70,53,52,43,51,53,39,45,54,44,48,54,53,53,54,50,57,67,58,68,81,62,89,86,80,87,88,74,89,81,81,84,88,82,89,86,84,88,82,91,87,87,92,87,88,86,84,89,85,84,89,81,92,78,86,78,90,74,80,85,70,77,66,61,52,13,69,21,76,59,46,57,86,50,54,47,91,73,37,95,50,41,83,34,58,12,87,80,76,67,47,68,42,26,35,57,88,58,41,91,85,62,69,93,90,69,89,72,75,91,74,81,84,70,92,68,83,79,82,86,77,89,80,68,89,89,67,81,83,51,70,43,83,43,74,56,95,91,40,80,44,78,41,74,70,59,92,86,54,97,66,90,83,78,55,69,69,56,38,61,75,76,46,59,93,55,83,81,79,86,71,86,77,85,73,83,129

Nearest PDB structures (foldseek):
  8uyo-assembly1_1  TM=6.592E-01  e=6.894E-05  Homo sapiens
  8rb3-assembly1_A  TM=7.245E-01  e=2.153E-04  Mus musculus
  8c9m-assembly1_A  TM=4.340E-01  e=1.894E-01  Human endogenous retrovirus K
  5na2-assembly1_B  TM=4.772E-01  e=3.832E-01  Feline immunodeficiency virus (isolate Petaluma)

Organism: Tenebrio molitor (NCBI:txid7067)

Radius of gyration: 36.94 Å; Cα contacts (8 Å, |Δi|>4): 250; chains: 1; bounding box: 93×57×116 Å

InterPro domains:
  IPR001878 Zinc finger, CCHC-type [SM00343] (227-243)
  IPR001878 Zinc finger, CCHC-type [SM00343] (247-263)
  IPR021109 Aspartic peptidase domain superfamily [SSF50630] (291-324)
  IPR036875 Zinc finger, CCHC-type superfamily [SSF57756] (223-264)

Foldseek 3Di:
DDDDDDDPDQDDDLAADDPVPDDLVVSVVVLVVSCVSRVPDDQLVSLVSNCVRYDPVRNVVLQVLQPPDGSNPDTNVVSSVSVCVVNLVPDDLVVLVVCLLVAADDPPDALVRSLVVSVVSLVSNPDDPVCSFLSSQVSSLVRDDDDDLSVQLVVDDSPATSVRNSVSSNVVVVVVVVVVVVPDDDDDDDDDDDDDDDDDDDDDDDDDDDDDDDDDDDDDDPDPLPQALAERHSPDHLVPDPQQQPQEPQPRDGGHYVVNDPNDDPDDPDDDDDPPVDPPDDDDDDPPDDFDWDWDQDPNDTDIDGDDPPDPDDDDDPVCCVVPPVVPDDDPDPDPDDD

Secondary structure (DSSP, 8-state):
---PPP-S--SS-PPPB-TTTS-HHHHHHHHHHHHHHTT---HHHHHHHHHHTB-HHHHHHHHHHHTTS-GGGS-HHHHHHHHHHHHHTS--HHHHHHHHHH----TT--HHHHHHHHHHHHHTTT--HHHHHHHHHHHHHHHS-SSHHHHHHHTS-TT--HHHHHHHHHHHHHHHHHHHHHTS--------PPP------------------------------PPPTTT--SSS-GGG-TTTTPBPTTT--BT--GGG-TTPPTT--PPP----S---------TTPPPPEEEEEETTEEEEEE--TT-SS----HHHHHHHHTTSPP---S-----